Protein AF-0000000077018419 (afdb_homodimer)

Structure (mmCIF, N/CA/C/O backbone):
data_AF-0000000077018419-model_v1
#
loop_
_entity.id
_entity.type
_entity.pdbx_description
1 polymer Beta-lactoglobulin-2
#
loop_
_atom_site.group_PDB
_atom_site.id
_atom_site.type_symbol
_atom_site.label_atom_id
_atom_site.label_alt_id
_atom_site.label_comp_id
_atom_site.label_asym_id
_atom_site.label_entity_id
_atom_site.label_seq_id
_atom_site.pdbx_PDB_ins_code
_atom_site.Cartn_x
_atom_site.Cartn_y
_atom_site.Cartn_z
_atom_site.occupancy
_atom_site.B_iso_or_equiv
_atom_site.auth_seq_id
_atom_site.auth_comp_id
_atom_site.auth_asym_id
_atom_site.auth_atom_id
_atom_site.pdbx_PDB_model_num
ATOM 1 N N . MET A 1 1 ? -51.531 -42.75 -4.363 1 30.58 1 MET A N 1
ATOM 2 C CA . MET A 1 1 ? -50.719 -42.188 -5.438 1 30.58 1 MET A CA 1
ATOM 3 C C . MET A 1 1 ? -50.125 -40.844 -5.008 1 30.58 1 MET A C 1
ATOM 5 O O . MET A 1 1 ? -50.781 -39.812 -5.012 1 30.58 1 MET A O 1
ATOM 9 N N . LYS A 1 2 ? -49.406 -40.844 -3.814 1 33.84 2 LYS A N 1
ATOM 10 C CA . LYS A 1 2 ? -48.75 -39.812 -3.008 1 33.84 2 LYS A CA 1
ATOM 11 C C . LYS A 1 2 ? -47.688 -39.094 -3.803 1 33.84 2 LYS A C 1
ATOM 13 O O . LYS A 1 2 ? -46.688 -39.688 -4.238 1 33.84 2 LYS A O 1
ATOM 18 N N . CYS A 1 3 ? -48 -38.156 -4.727 1 27.92 3 CYS A N 1
ATOM 19 C CA . CYS A 1 3 ? -47.219 -37.25 -5.551 1 27.92 3 CYS A CA 1
ATOM 20 C C . CYS A 1 3 ? -46.156 -36.562 -4.723 1 27.92 3 CYS A C 1
ATOM 22 O O . CYS A 1 3 ? -46.469 -35.719 -3.883 1 27.92 3 CYS A O 1
ATOM 24 N N . LEU A 1 4 ? -45.312 -37.344 -4.09 1 34.47 4 LEU A N 1
ATOM 25 C CA . LEU A 1 4 ? -44.156 -36.75 -3.412 1 34.47 4 LEU A CA 1
ATOM 26 C C . LEU A 1 4 ? -43.469 -35.719 -4.297 1 34.47 4 LEU A C 1
ATOM 28 O O . LEU A 1 4 ? -42.969 -36.031 -5.375 1 34.47 4 LEU A O 1
ATOM 32 N N . LEU A 1 5 ? -44.031 -34.469 -4.301 1 33.41 5 LEU A N 1
ATOM 33 C CA . LEU A 1 5 ? -43.406 -33.281 -4.898 1 33.41 5 LEU A CA 1
ATOM 34 C C . LEU A 1 5 ? -41.938 -33.219 -4.566 1 33.41 5 LEU A C 1
ATOM 36 O O . LEU A 1 5 ? -41.562 -33.156 -3.395 1 33.41 5 LEU A O 1
ATOM 40 N N . LEU A 1 6 ? -41.094 -34.062 -5.242 1 35.31 6 LEU A N 1
ATOM 41 C CA . LEU A 1 6 ? -39.656 -33.938 -5.242 1 35.31 6 LEU A CA 1
ATOM 42 C C . LEU A 1 6 ? -39.219 -32.5 -5.504 1 35.31 6 LEU A C 1
ATOM 44 O O . LEU A 1 6 ? -39.375 -32 -6.609 1 35.31 6 LEU A O 1
ATOM 48 N N . ALA A 1 7 ? -39.438 -31.594 -4.543 1 33.06 7 ALA A N 1
ATOM 49 C CA . ALA A 1 7 ? -38.844 -30.266 -4.602 1 33.06 7 ALA A CA 1
ATOM 50 C C . ALA A 1 7 ? -37.375 -30.344 -4.992 1 33.06 7 ALA A C 1
ATOM 52 O O . ALA A 1 7 ? -36.562 -30.938 -4.27 1 33.06 7 ALA A O 1
ATOM 53 N N . LEU A 1 8 ? -37.094 -30.469 -6.348 1 35.47 8 LEU A N 1
ATOM 54 C CA . LEU A 1 8 ? -35.75 -30.234 -6.926 1 35.47 8 LEU A CA 1
ATOM 55 C C . LEU A 1 8 ? -35.125 -29 -6.316 1 35.47 8 LEU A C 1
ATOM 57 O O . LEU A 1 8 ? -35.594 -27.875 -6.516 1 35.47 8 LEU A O 1
ATOM 61 N N . GLY A 1 9 ? -34.75 -29.062 -5.035 1 32.44 9 GLY A N 1
ATOM 62 C CA . GLY A 1 9 ? -33.906 -28.016 -4.48 1 32.44 9 GLY A CA 1
ATOM 63 C C . GLY A 1 9 ? -32.875 -27.484 -5.465 1 32.44 9 GLY A C 1
ATOM 64 O O . GLY A 1 9 ? -31.984 -28.219 -5.879 1 32.44 9 GLY A O 1
ATOM 65 N N . LEU A 1 10 ? -33.219 -26.578 -6.402 1 33.34 10 LEU A N 1
ATOM 66 C CA . LEU A 1 10 ? -32.312 -25.828 -7.25 1 33.34 10 LEU A CA 1
ATOM 67 C C . LEU A 1 10 ? -31.125 -25.297 -6.434 1 33.34 10 LEU A C 1
ATOM 69 O O . LEU A 1 10 ? -31.297 -24.375 -5.633 1 33.34 10 LEU A O 1
ATOM 73 N N . ALA A 1 11 ? -30.266 -26.188 -5.98 1 33.78 11 ALA A N 1
ATOM 74 C CA . ALA A 1 11 ? -29.016 -25.641 -5.453 1 33.78 11 ALA A CA 1
ATOM 75 C C . ALA A 1 11 ? -28.438 -24.594 -6.391 1 33.78 11 ALA A C 1
ATOM 77 O O . ALA A 1 11 ? -28.125 -24.875 -7.547 1 33.78 11 ALA A O 1
ATOM 78 N N . LEU A 1 12 ? -28.875 -23.328 -6.344 1 31.78 12 LEU A N 1
ATOM 79 C CA . LEU A 1 12 ? -28.188 -22.219 -6.996 1 31.78 12 LEU A CA 1
ATOM 80 C C . LEU A 1 12 ? -26.688 -22.297 -6.77 1 31.78 12 LEU A C 1
ATOM 82 O O . LEU A 1 12 ? -26.203 -22.047 -5.66 1 31.78 12 LEU A O 1
ATOM 86 N N . ALA A 1 13 ? -26.062 -23.312 -7.359 1 31.78 13 ALA A N 1
ATOM 87 C CA . ALA A 1 13 ? -24.609 -23.188 -7.434 1 31.78 13 ALA A CA 1
ATOM 88 C C . ALA A 1 13 ? -24.188 -21.75 -7.73 1 31.78 13 ALA A C 1
ATOM 90 O O . ALA A 1 13 ? -24.453 -21.234 -8.82 1 31.78 13 ALA A O 1
ATOM 91 N N . CYS A 1 14 ? -24.422 -20.875 -6.809 1 31.8 14 CYS A N 1
ATOM 92 C CA . CYS A 1 14 ? -23.719 -19.594 -6.914 1 31.8 14 CYS A CA 1
ATOM 93 C C . CYS A 1 14 ? -22.359 -19.766 -7.559 1 31.8 14 CYS A C 1
ATOM 95 O O . CYS A 1 14 ? -21.438 -20.312 -6.941 1 31.8 14 CYS A O 1
ATOM 97 N N . GLY A 1 15 ? -22.281 -20.188 -8.844 1 29.45 15 GLY A N 1
ATOM 98 C CA . GLY A 1 15 ? -21.047 -20.109 -9.602 1 29.45 15 GLY A CA 1
ATOM 99 C C . GLY A 1 15 ? -20.219 -18.891 -9.258 1 29.45 15 GLY A C 1
ATOM 100 O O . GLY A 1 15 ? -20.625 -17.75 -9.508 1 29.45 15 GLY A O 1
ATOM 101 N N . ILE A 1 16 ? -19.578 -18.797 -8.172 1 31.47 16 ILE A N 1
ATOM 102 C CA . ILE A 1 16 ? -18.547 -17.766 -8.039 1 31.47 16 ILE A CA 1
ATOM 103 C C . ILE A 1 16 ? -17.812 -17.594 -9.359 1 31.47 16 ILE A C 1
ATOM 105 O O . ILE A 1 16 ? -17.234 -18.547 -9.891 1 31.47 16 ILE A O 1
ATOM 109 N N . GLU A 1 17 ? -18.422 -16.953 -10.383 1 33.97 17 GLU A N 1
ATOM 110 C CA . GLU A 1 17 ? -17.641 -16.578 -11.562 1 33.97 17 GLU A CA 1
ATOM 111 C C . GLU A 1 17 ? -16.188 -16.25 -11.18 1 33.97 17 GLU A C 1
ATOM 113 O O . GLU A 1 17 ? -15.945 -15.383 -10.344 1 33.97 17 GLU A O 1
ATOM 118 N N . GLY A 1 18 ? -15.367 -17.203 -11.047 1 36.94 18 GLY A N 1
ATOM 119 C CA . GLY A 1 18 ? -13.938 -16.984 -10.875 1 36.94 18 GLY A CA 1
ATOM 120 C C . GLY A 1 18 ? -13.422 -15.773 -11.617 1 36.94 18 GLY A C 1
ATOM 121 O O . GLY A 1 18 ? -14.086 -15.266 -12.531 1 36.94 18 GLY A O 1
ATOM 122 N N . ILE A 1 19 ? -12.703 -14.883 -11.016 1 40.81 19 ILE A N 1
ATOM 123 C CA . ILE A 1 19 ? -12.031 -13.766 -11.672 1 40.81 19 ILE A CA 1
ATOM 124 C C . ILE A 1 19 ? -11.57 -14.195 -13.062 1 40.81 19 ILE A C 1
ATOM 126 O O . ILE A 1 19 ? -10.82 -15.156 -13.211 1 40.81 19 ILE A O 1
ATOM 130 N N . VAL A 1 20 ? -12.406 -14.102 -14.172 1 43.19 20 VAL A N 1
ATOM 131 C CA . VAL A 1 20 ? -11.977 -14.359 -15.547 1 43.19 20 VAL A CA 1
ATOM 132 C C . VAL A 1 20 ? -10.734 -13.531 -15.859 1 43.19 20 VAL A C 1
ATOM 134 O O . VAL A 1 20 ? -10.812 -12.297 -15.938 1 43.19 20 VAL A O 1
ATOM 137 N N . ILE A 1 21 ? -9.547 -13.836 -15.453 1 44.28 21 ILE A N 1
ATOM 138 C CA . ILE A 1 21 ? -8.289 -13.25 -15.898 1 44.28 21 ILE A CA 1
ATOM 139 C C . ILE A 1 21 ? -8.172 -13.375 -17.422 1 44.28 21 ILE A C 1
ATOM 141 O O . ILE A 1 21 ? -8.367 -14.453 -17.969 1 44.28 21 ILE A O 1
ATOM 145 N N . PRO A 1 22 ? -8.32 -12.289 -18.188 1 42.72 22 PRO A N 1
ATOM 146 C CA . PRO A 1 22 ? -8.109 -12.414 -19.641 1 42.72 22 PRO A CA 1
ATOM 147 C C . PRO A 1 22 ? -7 -13.398 -19.984 1 42.72 22 PRO A C 1
ATOM 149 O O . PRO A 1 22 ? -5.918 -13.352 -19.391 1 42.72 22 PRO A O 1
ATOM 152 N N . GLN A 1 23 ? -7.324 -14.57 -20.359 1 42.56 23 GLN A N 1
ATOM 153 C CA . GLN A 1 23 ? -6.457 -15.672 -20.766 1 42.56 23 GLN A CA 1
ATOM 154 C C . GLN A 1 23 ? -5.52 -15.242 -21.891 1 42.56 23 GLN A C 1
ATOM 156 O O . GLN A 1 23 ? -5.969 -14.711 -22.906 1 42.56 23 GLN A O 1
ATOM 161 N N . THR A 1 24 ? -4.391 -14.656 -21.688 1 44.53 24 THR A N 1
ATOM 162 C CA . THR A 1 24 ? -3.428 -14.688 -22.781 1 44.53 24 THR A CA 1
ATOM 163 C C . THR A 1 24 ? -3.502 -16.016 -23.531 1 44.53 24 THR A C 1
ATOM 165 O O . THR A 1 24 ? -3.488 -17.078 -22.922 1 44.53 24 THR A O 1
ATOM 168 N N . PRO A 1 25 ? -3.871 -16 -24.828 1 45.94 25 PRO A N 1
ATOM 169 C CA . PRO A 1 25 ? -4.031 -17.203 -25.641 1 45.94 25 PRO A CA 1
ATOM 170 C C . PRO A 1 25 ? -2.953 -18.25 -25.375 1 45.94 25 PRO A C 1
ATOM 172 O O . PRO A 1 25 ? -3.131 -19.438 -25.703 1 45.94 25 PRO A O 1
ATOM 175 N N . ARG A 1 26 ? -1.629 -17.984 -25.266 1 59.72 26 ARG A N 1
ATOM 176 C CA . ARG A 1 26 ? -0.633 -19.047 -25.344 1 59.72 26 ARG A CA 1
ATOM 177 C C . ARG A 1 26 ? -0.476 -19.75 -24.016 1 59.72 26 ARG A C 1
ATOM 179 O O . ARG A 1 26 ? -0.487 -19.109 -22.953 1 59.72 26 ARG A O 1
ATOM 186 N N . ALA A 1 27 ? -0.816 -21.031 -24 1 79.19 27 ALA A N 1
ATOM 187 C CA . ALA A 1 27 ? -0.609 -21.938 -22.875 1 79.19 27 ALA A CA 1
ATOM 188 C C . ALA A 1 27 ? 0.731 -21.688 -22.203 1 79.19 27 ALA A C 1
ATOM 190 O O . ALA A 1 27 ? 1.766 -21.594 -22.859 1 79.19 27 ALA A O 1
ATOM 191 N N . LEU A 1 28 ? 0.755 -21.312 -20.859 1 92.19 28 LEU A N 1
ATOM 192 C CA . LEU A 1 28 ? 1.971 -21.078 -20.078 1 92.19 28 LEU A CA 1
ATOM 193 C C . LEU A 1 28 ? 2.928 -22.25 -20.203 1 92.19 28 LEU A C 1
ATOM 195 O O . LEU A 1 28 ? 2.52 -23.406 -20.062 1 92.19 28 LEU A O 1
ATOM 199 N N . ASP A 1 29 ? 4.098 -22.047 -20.656 1 94.5 29 ASP A N 1
ATOM 200 C CA . ASP A 1 29 ? 5.168 -23.031 -20.594 1 94.5 29 ASP A CA 1
ATOM 201 C C . ASP A 1 29 ? 5.906 -22.969 -19.266 1 94.5 29 ASP A C 1
ATOM 203 O O . ASP A 1 29 ? 6.762 -22.109 -19.062 1 94.5 29 ASP A O 1
ATOM 207 N N . ILE A 1 30 ? 5.66 -23.844 -18.328 1 95.31 30 ILE A N 1
ATOM 208 C CA . ILE A 1 30 ? 6.164 -23.781 -16.969 1 95.31 30 ILE A CA 1
ATOM 209 C C . ILE A 1 30 ? 7.68 -23.969 -16.969 1 95.31 30 ILE A C 1
ATOM 211 O O . ILE A 1 30 ? 8.359 -23.562 -16.031 1 95.31 30 ILE A O 1
ATOM 215 N N . ARG A 1 31 ? 8.242 -24.656 -18.031 1 95.75 31 ARG A N 1
ATOM 216 C CA . ARG A 1 31 ? 9.688 -24.859 -18.078 1 95.75 31 ARG A CA 1
ATOM 217 C C . ARG A 1 31 ? 10.414 -23.547 -18.344 1 95.75 31 ARG A C 1
ATOM 219 O O . ARG A 1 31 ? 11.547 -23.359 -17.906 1 95.75 31 ARG A O 1
ATOM 226 N N . LYS A 1 32 ? 9.773 -22.641 -19 1 96.69 32 LYS A N 1
ATOM 227 C CA . LYS A 1 32 ? 10.398 -21.375 -19.359 1 96.69 32 LYS A CA 1
ATOM 228 C C . LYS A 1 32 ? 10.383 -20.406 -18.188 1 96.69 32 LYS A C 1
ATOM 230 O O . LYS A 1 32 ? 11.133 -19.422 -18.156 1 96.69 32 LYS A O 1
ATOM 235 N N . VAL A 1 33 ? 9.531 -20.594 -17.188 1 97.38 33 VAL A N 1
ATOM 236 C CA . VAL A 1 33 ? 9.477 -19.672 -16.047 1 97.38 33 VAL A CA 1
ATOM 237 C C . VAL A 1 33 ? 10.383 -20.188 -14.93 1 97.38 33 VAL A C 1
ATOM 239 O O . VAL A 1 33 ? 10.516 -19.531 -13.891 1 97.38 33 VAL A O 1
ATOM 242 N N . ALA A 1 34 ? 11 -21.281 -15.141 1 98.19 34 ALA A N 1
ATOM 243 C CA . ALA A 1 34 ? 11.867 -21.875 -14.133 1 98.19 34 ALA A CA 1
ATOM 244 C C . ALA A 1 34 ? 13.031 -20.953 -13.789 1 98.19 34 ALA A C 1
ATOM 246 O O . ALA A 1 34 ? 13.578 -20.281 -14.672 1 98.19 34 ALA A O 1
ATOM 247 N N . GLY A 1 35 ? 13.445 -21.016 -12.477 1 98.12 35 GLY A N 1
ATOM 248 C CA . GLY A 1 35 ? 14.633 -20.297 -12.062 1 98.12 35 GLY A CA 1
ATOM 249 C C . GLY A 1 35 ? 14.344 -19.188 -11.07 1 98.12 35 GLY A C 1
ATOM 250 O O . GLY A 1 35 ? 13.281 -19.172 -10.445 1 98.12 35 GLY A O 1
ATOM 251 N N . MET A 1 36 ? 15.336 -18.297 -10.891 1 97.75 36 MET A N 1
ATOM 252 C CA . MET A 1 36 ? 15.289 -17.25 -9.867 1 97.75 36 MET A CA 1
ATOM 253 C C . MET A 1 36 ? 14.445 -16.078 -10.344 1 97.75 36 MET A C 1
ATOM 255 O O . MET A 1 36 ? 14.484 -15.711 -11.523 1 97.75 36 MET A O 1
ATOM 259 N N . TRP A 1 37 ? 13.75 -15.523 -9.453 1 97.94 37 TRP A N 1
ATOM 260 C CA . TRP A 1 37 ? 12.953 -14.328 -9.672 1 97.94 37 TRP A CA 1
ATOM 261 C C . TRP A 1 37 ? 13.055 -13.375 -8.492 1 97.94 37 TRP A C 1
ATOM 263 O O . TRP A 1 37 ? 13.516 -13.758 -7.41 1 97.94 37 TRP A O 1
ATOM 273 N N . HIS A 1 38 ? 12.633 -12.125 -8.727 1 97.44 38 HIS A N 1
ATOM 274 C CA . HIS A 1 38 ? 12.586 -11.094 -7.699 1 97.44 38 HIS A CA 1
ATOM 275 C C . HIS A 1 38 ? 11.25 -10.352 -7.719 1 97.44 38 HIS A C 1
ATOM 277 O O . HIS A 1 38 ? 10.781 -9.945 -8.781 1 97.44 38 HIS A O 1
ATOM 283 N N . SER A 1 39 ? 10.672 -10.195 -6.555 1 97.62 39 SER A N 1
ATOM 284 C CA . SER A 1 39 ? 9.438 -9.43 -6.449 1 97.62 39 SER A CA 1
ATOM 285 C C . SER A 1 39 ? 9.703 -7.934 -6.586 1 97.62 39 SER A C 1
ATOM 287 O O . SER A 1 39 ? 10.484 -7.363 -5.82 1 97.62 39 SER A O 1
ATOM 289 N N . MET A 1 40 ? 9.023 -7.293 -7.574 1 97.88 40 MET A N 1
ATOM 290 C CA . MET A 1 40 ? 9.305 -5.891 -7.859 1 97.88 40 MET A CA 1
ATOM 291 C C . MET A 1 40 ? 8.117 -5.004 -7.492 1 97.88 40 MET A C 1
ATOM 293 O O . MET A 1 40 ? 8.266 -3.791 -7.344 1 97.88 40 MET A O 1
ATOM 297 N N . ALA A 1 41 ? 6.945 -5.539 -7.426 1 97.94 41 ALA A N 1
ATOM 298 C CA . ALA A 1 41 ? 5.73 -4.824 -7.031 1 97.94 41 ALA A CA 1
ATOM 299 C C . ALA A 1 41 ? 4.668 -5.793 -6.523 1 97.94 41 ALA A C 1
ATOM 301 O O . ALA A 1 41 ? 4.707 -6.988 -6.828 1 97.94 41 ALA A O 1
ATOM 302 N N . MET A 1 42 ? 3.719 -5.328 -5.727 1 97.5 42 MET A N 1
ATOM 303 C CA . MET A 1 42 ? 2.572 -6.09 -5.238 1 97.5 42 MET A CA 1
ATOM 304 C C . MET A 1 42 ? 1.31 -5.234 -5.238 1 97.5 42 MET A C 1
ATOM 306 O O . MET A 1 42 ? 1.388 -4.008 -5.191 1 97.5 42 MET A O 1
ATOM 310 N N . ALA A 1 43 ? 0.228 -5.902 -5.32 1 97.5 43 ALA A N 1
ATOM 311 C CA . ALA A 1 43 ? -1.075 -5.25 -5.23 1 97.5 43 ALA A CA 1
ATOM 312 C C . ALA A 1 43 ? -2.109 -6.172 -4.594 1 97.5 43 ALA A C 1
ATOM 314 O O . ALA A 1 43 ? -1.998 -7.398 -4.684 1 97.5 43 ALA A O 1
ATOM 315 N N . ALA A 1 44 ? -3.045 -5.613 -3.928 1 95.62 44 ALA A N 1
ATOM 316 C CA . ALA A 1 44 ? -4.117 -6.395 -3.318 1 95.62 44 ALA A CA 1
ATOM 317 C C . ALA A 1 44 ? -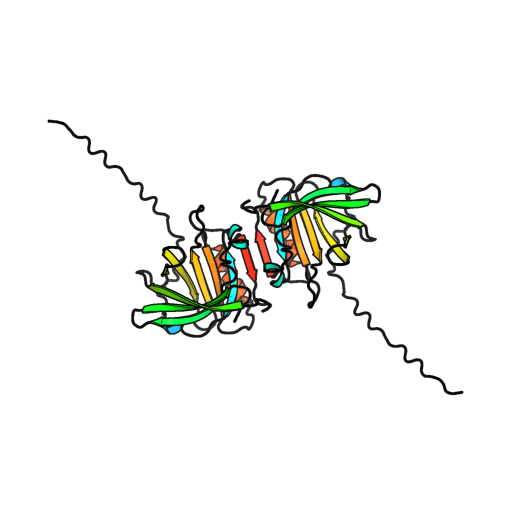5.461 -5.676 -3.441 1 95.62 44 ALA A C 1
ATOM 319 O O . ALA A 1 44 ? -5.512 -4.445 -3.445 1 95.62 44 ALA A O 1
ATOM 320 N N . SER A 1 45 ? -6.496 -6.488 -3.49 1 94.75 45 SER A N 1
ATOM 321 C CA . SER A 1 45 ? -7.809 -5.906 -3.756 1 94.75 45 SER A CA 1
ATOM 322 C C . SER A 1 45 ? -8.578 -5.672 -2.463 1 94.75 45 SER A C 1
ATOM 324 O O . SER A 1 45 ? -9.719 -5.191 -2.492 1 94.75 45 SER A O 1
ATOM 326 N N . ASP A 1 46 ? -8.039 -6.031 -1.337 1 92.88 46 ASP A N 1
ATOM 327 C CA . ASP A 1 46 ? -8.688 -5.863 -0.04 1 92.88 46 ASP A CA 1
ATOM 328 C C . ASP A 1 46 ? -7.754 -5.172 0.954 1 92.88 46 ASP A C 1
ATOM 330 O O . ASP A 1 46 ? -6.66 -5.664 1.229 1 92.88 46 ASP A O 1
ATOM 334 N N . ILE A 1 47 ? -8.203 -4.086 1.53 1 91.38 47 ILE A N 1
ATOM 335 C CA . ILE A 1 47 ? -7.383 -3.244 2.395 1 91.38 47 ILE A CA 1
ATOM 336 C C . ILE A 1 47 ? -7.066 -3.988 3.691 1 91.38 47 ILE A C 1
ATOM 338 O O . ILE A 1 47 ? -6.082 -3.68 4.367 1 91.38 47 ILE A O 1
ATOM 342 N N . SER A 1 48 ? -7.902 -4.977 4.07 1 87.94 48 SER A N 1
ATOM 343 C CA . SER A 1 48 ? -7.707 -5.703 5.32 1 87.94 48 SER A CA 1
ATOM 344 C C . SER A 1 48 ? -6.441 -6.555 5.273 1 87.94 48 SER A C 1
ATOM 346 O O . SER A 1 48 ? -5.93 -6.969 6.316 1 87.94 48 SER A O 1
ATOM 348 N N . LEU A 1 49 ? -5.922 -6.77 4.066 1 88.62 49 LEU A N 1
ATOM 349 C CA . LEU A 1 49 ? -4.711 -7.574 3.922 1 88.62 49 LEU A CA 1
ATOM 350 C C . LEU A 1 49 ? -3.494 -6.824 4.453 1 88.62 49 LEU A C 1
ATOM 352 O O . LEU A 1 49 ? -2.453 -7.43 4.715 1 88.62 49 LEU A O 1
ATOM 356 N N . LEU A 1 50 ? -3.615 -5.535 4.57 1 86.19 50 LEU A N 1
ATOM 357 C CA . LEU A 1 50 ? -2.543 -4.719 5.129 1 86.19 50 LEU A CA 1
ATOM 358 C C . LEU A 1 50 ? -2.201 -5.168 6.547 1 86.19 50 LEU A C 1
ATOM 360 O O . LEU A 1 50 ? -1.029 -5.18 6.934 1 86.19 50 LEU A O 1
ATOM 364 N N . ASP A 1 51 ? -3.195 -5.602 7.301 1 81.25 51 ASP A N 1
ATOM 365 C CA . ASP A 1 51 ? -3.014 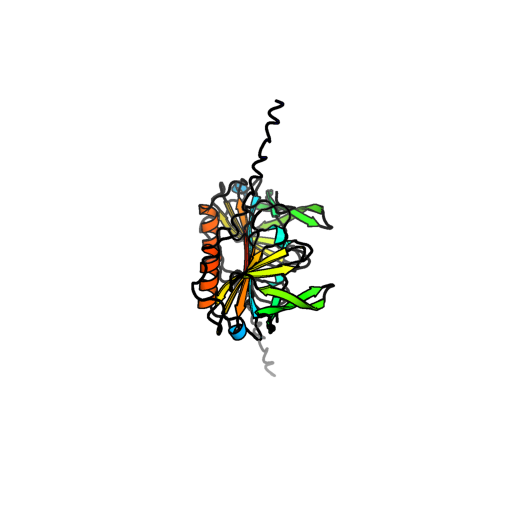-5.926 8.711 1 81.25 51 ASP A CA 1
ATOM 366 C C . ASP A 1 51 ? -3.209 -7.418 8.961 1 81.25 51 ASP A C 1
ATOM 368 O O . ASP A 1 51 ? -3.344 -7.848 10.109 1 81.25 51 ASP A O 1
ATOM 372 N N . ALA A 1 52 ? -3.328 -8.125 7.945 1 81.38 52 ALA A N 1
ATOM 373 C CA . ALA A 1 52 ? -3.572 -9.555 8.125 1 81.38 52 ALA A CA 1
ATOM 374 C C . ALA A 1 52 ? -2.443 -10.203 8.93 1 81.38 52 ALA A C 1
ATOM 376 O O . ALA A 1 52 ? -1.27 -9.891 8.727 1 81.38 52 ALA A O 1
ATOM 377 N N . GLU A 1 53 ? -2.807 -11.023 9.75 1 77.44 53 GLU A N 1
ATOM 378 C CA . GLU A 1 53 ? -1.861 -11.656 10.672 1 77.44 53 GLU A CA 1
ATOM 379 C C . GLU A 1 53 ? -0.802 -12.453 9.914 1 77.44 53 GLU A C 1
ATOM 381 O O . GLU A 1 53 ? 0.356 -12.508 10.328 1 77.44 53 GLU A O 1
ATOM 386 N N . ASN A 1 54 ? -1.235 -13.047 8.867 1 77.38 54 ASN A N 1
ATOM 387 C CA . ASN A 1 54 ? -0.302 -13.883 8.117 1 77.38 54 ASN A CA 1
ATOM 388 C C . ASN A 1 54 ? 0.544 -13.047 7.16 1 77.38 54 ASN A C 1
ATOM 390 O O . ASN A 1 54 ? 1.348 -13.602 6.402 1 77.38 54 ASN A O 1
ATOM 394 N N . ALA A 1 55 ? 0.36 -11.727 7.078 1 78.31 55 ALA A N 1
ATOM 395 C CA . ALA A 1 55 ? 1.153 -10.734 6.363 1 78.31 55 ALA A CA 1
ATOM 396 C C . ALA A 1 55 ? 1.394 -11.164 4.918 1 78.31 55 ALA A C 1
ATOM 398 O O . ALA A 1 55 ? 2.539 -11.219 4.461 1 78.31 55 ALA A O 1
ATOM 399 N N . PRO A 1 56 ? 0.277 -11.406 4.16 1 85 56 PRO A N 1
ATOM 400 C CA . PRO A 1 56 ? 0.451 -11.93 2.805 1 85 56 PRO A CA 1
ATOM 401 C C . PRO A 1 56 ? 1.219 -10.977 1.895 1 85 56 PRO A C 1
AT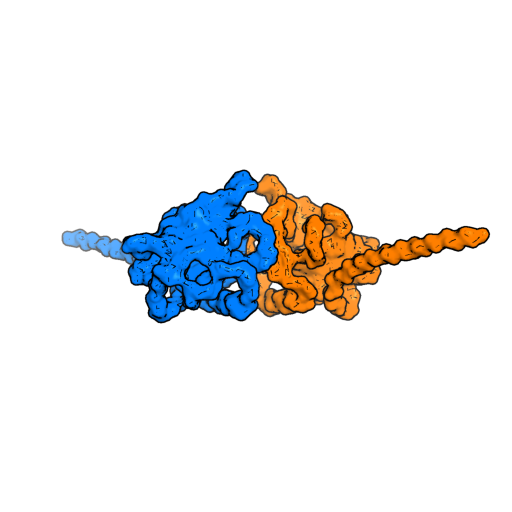OM 403 O O . PRO A 1 56 ? 1.777 -11.398 0.879 1 85 56 PRO A O 1
ATOM 406 N N . LEU A 1 57 ? 1.3 -9.719 2.25 1 89.5 57 LEU A N 1
ATOM 407 C CA . LEU A 1 57 ? 1.971 -8.711 1.44 1 89.5 57 LEU A CA 1
ATOM 408 C C . LEU A 1 57 ? 3.441 -8.594 1.824 1 89.5 57 LEU A C 1
ATOM 410 O O . LEU A 1 57 ? 4.125 -7.652 1.414 1 89.5 57 LEU A O 1
ATOM 414 N N . ARG A 1 58 ? 3.902 -9.578 2.568 1 90.25 58 ARG A N 1
ATOM 415 C CA . ARG A 1 58 ? 5.309 -9.664 2.955 1 90.25 58 ARG A CA 1
ATOM 416 C C . ARG A 1 58 ? 5.906 -11.008 2.553 1 90.25 58 ARG A C 1
ATOM 418 O O . ARG A 1 58 ? 6.859 -11.477 3.176 1 90.25 58 ARG A O 1
ATOM 425 N N . VAL A 1 59 ? 5.32 -11.648 1.647 1 91.81 59 VAL A N 1
ATOM 426 C CA . VAL A 1 59 ? 5.809 -12.891 1.072 1 91.81 59 VAL A CA 1
ATOM 427 C C . VAL A 1 59 ? 6.414 -12.625 -0.305 1 91.81 59 VAL A C 1
ATOM 429 O O . VAL A 1 59 ? 5.746 -12.086 -1.189 1 91.81 59 VAL A O 1
ATOM 432 N N . TYR A 1 60 ? 7.621 -13.109 -0.526 1 96.06 60 TYR A N 1
ATOM 433 C CA . TYR A 1 60 ? 8.352 -12.789 -1.747 1 96.06 60 TYR A CA 1
ATOM 434 C C . TYR A 1 60 ? 8.789 -14.055 -2.469 1 96.06 60 TYR A C 1
ATOM 436 O O . TYR A 1 60 ? 9.383 -14.953 -1.858 1 96.06 60 TYR A O 1
ATOM 444 N N . VAL A 1 61 ? 8.516 -14.102 -3.736 1 97.12 61 VAL A N 1
ATOM 445 C CA . VAL A 1 61 ? 8.922 -15.25 -4.535 1 97.12 61 VAL A CA 1
ATOM 446 C C . VAL A 1 61 ? 10.414 -15.188 -4.816 1 97.12 61 VAL A C 1
ATOM 448 O O . VAL A 1 61 ? 10.945 -14.125 -5.156 1 97.12 61 VAL A O 1
ATOM 451 N N . GLN A 1 62 ? 11.078 -16.312 -4.676 1 97.44 62 GLN A N 1
ATOM 452 C CA . GLN A 1 62 ? 12.516 -16.391 -4.91 1 97.44 62 GLN A CA 1
ATOM 453 C C . GLN A 1 62 ? 12.828 -17.234 -6.141 1 97.44 62 GLN A C 1
ATOM 455 O O . GLN A 1 62 ? 13.734 -16.906 -6.914 1 97.44 62 GLN A O 1
ATOM 460 N N . GLU A 1 63 ? 12.078 -18.297 -6.238 1 98.38 63 GLU A N 1
ATOM 461 C CA . GLU A 1 63 ? 12.375 -19.234 -7.32 1 98.38 63 GLU A CA 1
ATOM 462 C C . GLU A 1 63 ? 11.141 -20.031 -7.715 1 98.38 63 GLU A C 1
ATOM 464 O O . GLU A 1 63 ? 10.328 -20.391 -6.859 1 98.38 63 GLU A O 1
ATOM 469 N N . LEU A 1 64 ? 11.047 -20.328 -9 1 98.44 64 LEU A N 1
ATOM 470 C CA . LEU A 1 64 ? 10.039 -21.25 -9.516 1 98.44 64 LEU A CA 1
ATOM 471 C C . LEU A 1 64 ? 10.68 -22.531 -10.039 1 98.44 64 LEU A C 1
ATOM 473 O O . LEU A 1 64 ? 11.617 -22.469 -10.844 1 98.44 64 LEU A O 1
ATOM 477 N N . ARG A 1 65 ? 10.125 -23.672 -9.578 1 98.44 65 ARG A N 1
ATOM 478 C CA . ARG A 1 65 ? 10.672 -24.969 -9.945 1 98.44 65 ARG A CA 1
ATOM 479 C C . ARG A 1 65 ? 9.594 -25.891 -10.516 1 98.44 65 ARG A C 1
ATOM 481 O O . ARG A 1 65 ? 8.812 -26.469 -9.766 1 98.44 65 ARG A O 1
ATOM 488 N N . PRO A 1 66 ? 9.586 -26.078 -11.82 1 97.81 66 PRO A N 1
ATOM 489 C CA . PRO A 1 66 ? 8.656 -27.047 -12.391 1 97.81 66 PRO A CA 1
ATOM 490 C C . PRO A 1 66 ? 8.969 -28.484 -11.977 1 97.81 66 PRO A C 1
ATOM 492 O O . PRO A 1 66 ? 10.133 -28.859 -11.828 1 97.81 66 PRO A O 1
ATOM 495 N N . THR A 1 67 ? 7.902 -29.25 -11.789 1 97.44 67 THR A N 1
ATOM 496 C CA . THR A 1 67 ? 8.07 -30.656 -11.477 1 97.44 67 THR A CA 1
ATOM 497 C C . THR A 1 67 ? 7.797 -31.516 -12.703 1 97.44 67 THR A C 1
ATOM 499 O O . THR A 1 67 ? 7.203 -31.047 -13.68 1 97.44 67 THR A O 1
ATOM 502 N N . PRO A 1 68 ? 8.172 -32.781 -12.672 1 96 68 PRO A N 1
ATOM 503 C CA . PRO A 1 68 ? 7.887 -33.688 -13.789 1 96 68 PRO A CA 1
ATOM 504 C C . PRO A 1 68 ? 6.387 -33.875 -14.039 1 96 68 PRO A C 1
ATOM 506 O O . PRO A 1 68 ? 5.973 -34.156 -15.164 1 96 68 PRO A O 1
ATOM 509 N N . GLU A 1 69 ? 5.484 -33.719 -13.047 1 96.25 69 GLU A N 1
ATOM 510 C CA . GLU A 1 69 ? 4.039 -33.875 -13.164 1 96.25 69 GLU A CA 1
ATOM 511 C C . GLU A 1 69 ? 3.379 -32.594 -13.648 1 96.25 69 GLU A C 1
ATOM 513 O O . GLU A 1 69 ? 2.152 -32.469 -13.641 1 96.25 69 GLU A O 1
ATOM 518 N N . ASP A 1 70 ? 4.219 -31.562 -14.031 1 94.94 70 ASP A N 1
ATOM 519 C CA . ASP A 1 70 ? 3.789 -30.297 -14.594 1 94.94 70 ASP A CA 1
ATOM 520 C C . ASP A 1 70 ? 3.186 -29.391 -13.516 1 94.94 70 ASP A C 1
ATOM 522 O O . ASP A 1 70 ? 2.385 -28.516 -13.812 1 94.94 70 ASP A O 1
ATOM 526 N N . ASN A 1 71 ? 3.52 -29.703 -12.242 1 97.62 71 ASN A N 1
ATOM 527 C CA . ASN A 1 71 ? 3.264 -28.766 -11.164 1 97.62 71 ASN A CA 1
ATOM 528 C C . ASN A 1 71 ? 4.363 -27.703 -11.07 1 97.62 71 ASN A C 1
ATOM 530 O O . ASN A 1 71 ? 5.352 -27.766 -11.805 1 97.62 71 ASN A O 1
ATOM 534 N N . LEU A 1 72 ? 4.129 -26.734 -10.258 1 97.94 72 LEU A N 1
ATOM 535 C CA . LEU A 1 72 ? 5.102 -25.656 -10.07 1 97.94 72 LEU A CA 1
ATOM 536 C C . LEU A 1 72 ? 5.391 -25.438 -8.594 1 97.94 72 LEU A C 1
ATOM 538 O O . LEU A 1 72 ? 4.539 -24.938 -7.855 1 97.94 72 LEU A O 1
ATOM 542 N N . GLU A 1 73 ? 6.559 -25.844 -8.156 1 98.06 73 GLU A N 1
ATOM 543 C CA . GLU A 1 73 ? 6.988 -25.531 -6.797 1 98.06 73 GLU A CA 1
ATOM 544 C C . GLU A 1 73 ? 7.465 -24.078 -6.688 1 98.06 73 GLU A C 1
ATOM 546 O O . GLU A 1 73 ? 8.336 -23.656 -7.445 1 98.06 73 GLU A O 1
ATOM 551 N N . ILE A 1 74 ? 6.953 -23.359 -5.77 1 97.69 74 ILE A N 1
ATOM 552 C CA . ILE A 1 74 ? 7.293 -21.969 -5.543 1 97.69 74 ILE A CA 1
ATOM 553 C C . ILE A 1 74 ? 8.141 -21.828 -4.281 1 97.69 74 ILE A C 1
ATOM 555 O O . ILE A 1 74 ? 7.668 -22.125 -3.18 1 97.69 74 ILE A O 1
ATOM 559 N N . ILE A 1 75 ? 9.344 -21.422 -4.465 1 97.69 75 ILE A N 1
ATOM 560 C CA . ILE A 1 75 ? 10.203 -21.125 -3.33 1 97.69 75 ILE A CA 1
ATOM 561 C C . ILE A 1 75 ? 10.055 -19.656 -2.939 1 97.69 75 ILE A C 1
ATOM 563 O O . ILE A 1 75 ? 10.156 -18.766 -3.789 1 97.69 75 ILE A O 1
ATOM 567 N N . LEU A 1 76 ? 9.758 -19.422 -1.686 1 95.62 76 LEU A N 1
ATOM 568 C CA . LEU A 1 76 ? 9.484 -18.047 -1.271 1 95.62 76 LEU A CA 1
ATOM 569 C C . LEU A 1 76 ? 10.156 -17.734 0.057 1 95.62 76 LEU A C 1
ATOM 571 O O . LEU A 1 76 ? 10.664 -18.641 0.731 1 95.62 76 LEU A O 1
ATOM 575 N N . ARG A 1 77 ? 10.234 -16.5 0.3 1 94.5 77 ARG A N 1
ATOM 576 C CA . ARG A 1 77 ? 10.75 -16 1.57 1 94.5 77 ARG A CA 1
ATOM 577 C C . ARG A 1 77 ? 9.711 -15.117 2.268 1 94.5 77 ARG A C 1
ATOM 579 O O . ARG A 1 77 ? 9.016 -14.336 1.618 1 94.5 77 ARG A O 1
ATOM 586 N N . LYS A 1 78 ? 9.656 -15.227 3.516 1 90.69 78 LYS A N 1
ATOM 587 C CA . LYS A 1 78 ? 8.734 -14.43 4.324 1 90.69 78 LYS A CA 1
ATOM 588 C C . LYS A 1 78 ? 9.32 -14.148 5.707 1 90.69 78 LYS A C 1
ATOM 590 O O . LYS A 1 78 ? 10.312 -14.766 6.105 1 90.69 78 LYS A O 1
ATOM 595 N N . ARG A 1 79 ? 8.719 -13.227 6.312 1 83.19 79 ARG A N 1
ATOM 596 C CA . ARG A 1 79 ? 9.141 -12.922 7.672 1 83.19 79 ARG A CA 1
ATOM 597 C C . ARG A 1 79 ? 8.359 -13.734 8.695 1 83.19 79 ARG A C 1
ATOM 599 O O . ARG A 1 79 ? 7.125 -13.781 8.641 1 83.19 79 ARG A O 1
ATOM 606 N N . GLU A 1 80 ? 9.086 -14.43 9.523 1 80.94 80 GLU A N 1
ATOM 607 C CA . GLU A 1 80 ? 8.531 -15.172 10.648 1 80.94 80 GLU A CA 1
ATOM 608 C C . GLU A 1 80 ? 9.367 -14.977 11.906 1 80.94 80 GLU A C 1
ATOM 610 O O . GLU A 1 80 ? 10.57 -15.258 11.906 1 80.94 80 GLU A O 1
ATOM 615 N N . ASN A 1 81 ? 8.688 -14.547 12.969 1 79.62 81 ASN A N 1
ATOM 616 C CA . ASN A 1 81 ? 9.352 -14.352 14.258 1 79.62 81 ASN A CA 1
ATOM 617 C C . ASN A 1 81 ? 10.586 -13.461 14.125 1 79.62 81 ASN A C 1
ATOM 619 O O . ASN A 1 81 ? 11.672 -13.828 14.562 1 79.62 81 ASN A O 1
ATOM 623 N N . SER A 1 82 ? 10.453 -12.391 13.359 1 77.56 82 SER A N 1
ATOM 624 C CA . SER A 1 82 ? 11.461 -11.352 13.219 1 77.56 82 SER A CA 1
ATOM 625 C C . SER A 1 82 ? 12.648 -11.836 12.398 1 77.56 82 SER A C 1
ATOM 627 O O . SER A 1 82 ? 13.734 -11.25 12.469 1 77.56 82 SER A O 1
ATOM 629 N N . ALA A 1 83 ? 12.531 -12.969 11.805 1 85.44 83 ALA A N 1
ATOM 630 C CA . ALA A 1 83 ? 13.562 -13.469 10.898 1 85.44 83 ALA A CA 1
ATOM 631 C C . ALA A 1 83 ? 12.977 -13.766 9.516 1 85.44 83 ALA A C 1
ATOM 633 O O . ALA A 1 83 ? 11.773 -13.984 9.383 1 85.44 83 ALA A O 1
ATOM 634 N N . CYS A 1 84 ? 13.852 -13.703 8.555 1 90.44 84 CYS A N 1
ATOM 635 C CA . CYS A 1 84 ? 13.453 -14.102 7.215 1 90.44 84 CYS A CA 1
ATOM 636 C C . CYS A 1 84 ? 13.633 -15.602 7.016 1 90.44 84 CYS A C 1
ATOM 638 O O . CYS A 1 84 ? 14.734 -16.125 7.195 1 90.44 84 CYS A O 1
ATOM 640 N N . VAL A 1 85 ? 12.602 -16.266 6.707 1 92.44 85 VAL A N 1
ATOM 641 C CA . VAL A 1 85 ? 12.656 -17.719 6.527 1 92.44 85 VAL A CA 1
ATOM 642 C C . VAL A 1 85 ? 12.281 -18.078 5.094 1 92.44 85 VAL A C 1
ATOM 644 O O . VAL A 1 85 ? 11.508 -17.359 4.449 1 92.44 85 VAL A O 1
ATOM 647 N N . GLU A 1 86 ? 12.844 -19.156 4.676 1 93.81 86 GLU A N 1
ATOM 648 C CA . GLU A 1 86 ? 12.508 -19.703 3.363 1 93.81 86 GLU A CA 1
ATOM 649 C C . GLU A 1 86 ? 11.398 -20.75 3.471 1 93.81 86 GLU A C 1
ATOM 651 O O . GLU A 1 86 ? 11.375 -21.547 4.414 1 93.81 86 GLU A O 1
ATOM 656 N N . GLY A 1 87 ? 10.508 -20.703 2.586 1 93.12 87 GLY A N 1
ATOM 657 C CA . GLY A 1 87 ? 9.438 -21.688 2.492 1 93.12 87 GLY A CA 1
ATOM 658 C C . GLY A 1 87 ? 9.133 -22.094 1.063 1 93.12 87 GLY A C 1
ATOM 659 O O . GLY A 1 87 ? 9.828 -21.688 0.132 1 93.12 87 GLY A O 1
ATOM 660 N N . ASN A 1 88 ? 8.195 -23.062 0.959 1 94.69 88 ASN A N 1
ATOM 661 C CA . ASN A 1 88 ? 7.773 -23.5 -0.368 1 94.69 88 ASN A CA 1
ATOM 662 C C . ASN A 1 88 ? 6.277 -23.797 -0.407 1 94.69 88 ASN A C 1
ATOM 664 O O . ASN A 1 88 ? 5.688 -24.156 0.613 1 94.69 88 ASN A O 1
ATOM 668 N N . ILE A 1 89 ? 5.75 -23.562 -1.532 1 95.06 89 ILE A N 1
ATOM 669 C CA . ILE A 1 89 ? 4.359 -23.891 -1.828 1 95.06 89 ILE A CA 1
ATOM 670 C C . ILE A 1 89 ? 4.285 -24.672 -3.137 1 95.06 89 ILE A C 1
ATOM 672 O O . ILE A 1 89 ? 4.941 -24.312 -4.121 1 95.06 89 ILE A O 1
ATOM 676 N N . MET A 1 90 ? 3.504 -25.812 -3.092 1 97.56 90 MET A N 1
ATOM 677 C CA . MET A 1 90 ? 3.301 -26.578 -4.316 1 97.56 90 MET A CA 1
ATOM 678 C C . MET A 1 90 ? 2.055 -26.094 -5.055 1 97.56 90 MET A C 1
ATOM 680 O O . MET A 1 90 ? 0.94 -26.219 -4.543 1 97.56 90 MET A O 1
ATOM 684 N N . ALA A 1 91 ? 2.27 -25.516 -6.18 1 97.5 91 ALA A N 1
ATOM 685 C CA . ALA A 1 91 ? 1.17 -25.141 -7.062 1 97.5 91 ALA A CA 1
ATOM 686 C C . ALA A 1 91 ? 0.827 -26.281 -8.023 1 97.5 91 ALA A C 1
ATOM 688 O O . ALA A 1 91 ? 1.605 -26.578 -8.93 1 97.5 91 ALA A O 1
ATOM 689 N N . GLN A 1 92 ? -0.361 -26.812 -7.891 1 97.81 92 GLN A N 1
ATOM 690 C CA . GLN A 1 92 ? -0.788 -27.953 -8.695 1 97.81 92 GLN A CA 1
ATOM 691 C C . GLN A 1 92 ? -1.445 -27.5 -9.992 1 97.81 92 GLN A C 1
ATOM 693 O O . GLN A 1 92 ? -2.301 -26.609 -9.984 1 97.81 92 GLN A O 1
ATOM 698 N N . LYS A 1 93 ? -1.071 -28.141 -11.008 1 96.12 93 LYS A N 1
ATOM 699 C CA . LYS A 1 93 ? -1.62 -27.781 -12.312 1 96.12 93 LYS A CA 1
ATOM 700 C C . LYS A 1 93 ? -3.127 -28.016 -12.359 1 96.12 93 LYS A C 1
ATOM 702 O O . LYS A 1 93 ? -3.652 -28.875 -11.633 1 96.12 93 LYS A O 1
ATOM 707 N N . THR A 1 94 ? -3.758 -27.203 -13.141 1 95.62 94 THR A N 1
ATOM 708 C CA . THR A 1 94 ? -5.172 -27.375 -13.445 1 95.62 94 THR A CA 1
ATOM 709 C C . THR A 1 94 ? -5.379 -27.594 -14.945 1 95.62 94 THR A C 1
ATOM 711 O O . THR A 1 94 ? -4.414 -27.781 -15.688 1 95.62 94 THR A O 1
ATOM 714 N N . GLU A 1 95 ? -6.703 -27.688 -15.344 1 92.94 95 GLU A N 1
ATOM 715 C CA . GLU A 1 95 ? -7.02 -27.812 -16.766 1 92.94 95 GLU A CA 1
ATOM 716 C C . GLU A 1 95 ? -6.566 -26.578 -17.547 1 92.94 95 GLU A C 1
ATOM 718 O O . GLU A 1 95 ? -6.262 -26.672 -18.734 1 92.94 95 GLU A O 1
ATOM 723 N N . ASP A 1 96 ? -6.578 -25.484 -16.875 1 92.19 96 ASP A N 1
ATOM 724 C CA . ASP A 1 96 ? -6.051 -24.25 -17.453 1 92.19 96 ASP A CA 1
ATOM 725 C C . ASP 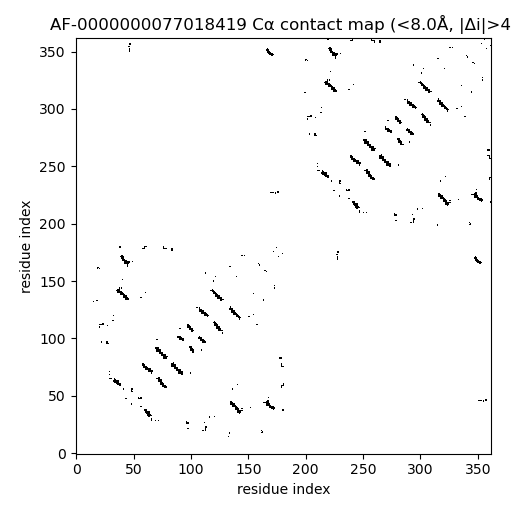A 1 96 ? -4.551 -24.109 -17.188 1 92.19 96 ASP A C 1
ATOM 727 O O . ASP A 1 96 ? -4.117 -24.047 -16.047 1 92.19 96 ASP A O 1
ATOM 731 N N . PRO A 1 97 ? -3.754 -24.062 -18.25 1 91 97 PRO A N 1
ATOM 732 C CA . PRO A 1 97 ? -2.299 -24.078 -18.078 1 91 97 PRO A CA 1
ATOM 733 C C . PRO A 1 97 ? -1.776 -22.844 -17.344 1 91 97 PRO A C 1
ATOM 735 O O . PRO A 1 97 ? -0.627 -22.828 -16.891 1 91 97 PRO A O 1
ATOM 738 N N . ALA A 1 98 ? -2.523 -21.844 -17.234 1 92.5 98 ALA A N 1
ATOM 739 C CA . ALA A 1 98 ? -2.07 -20.625 -16.594 1 92.5 98 ALA A CA 1
ATOM 740 C C . ALA A 1 98 ? -2.584 -20.547 -15.156 1 92.5 98 ALA A C 1
ATOM 742 O O . ALA A 1 98 ? -2.352 -19.547 -14.461 1 92.5 98 ALA A O 1
ATOM 743 N N . VAL A 1 99 ? -3.344 -21.531 -14.773 1 95.31 99 VAL A N 1
ATOM 744 C CA . VAL A 1 99 ? -3.965 -21.516 -13.453 1 95.31 99 VAL A CA 1
ATOM 745 C C . VAL A 1 99 ? -3.502 -22.719 -12.648 1 95.31 99 VAL A C 1
ATOM 747 O O . VAL A 1 99 ? -3.465 -23.844 -13.164 1 95.31 99 VAL A O 1
ATOM 750 N N . PHE A 1 100 ? -3.139 -22.469 -11.406 1 96.56 100 PHE A N 1
ATOM 751 C CA . PHE A 1 100 ? -2.719 -23.5 -10.477 1 96.56 100 PHE A CA 1
ATOM 752 C C . PHE A 1 100 ? -3.562 -23.469 -9.211 1 96.56 100 PHE A C 1
ATOM 754 O O . PHE A 1 100 ? -4.207 -22.453 -8.914 1 96.56 100 PHE A O 1
ATOM 761 N N . THR A 1 101 ? -3.617 -24.547 -8.547 1 96 101 THR A N 1
ATOM 762 C CA . THR A 1 101 ? -4.246 -24.594 -7.23 1 96 101 THR A CA 1
ATOM 763 C C . THR A 1 101 ? -3.207 -24.828 -6.141 1 96 101 THR A C 1
ATOM 765 O O . THR A 1 101 ? -2.279 -25.625 -6.32 1 96 101 THR A O 1
ATOM 768 N N . ILE A 1 102 ? -3.379 -24.125 -5.07 1 94.19 102 ILE A N 1
ATOM 769 C CA . ILE A 1 102 ? -2.492 -24.312 -3.93 1 94.19 102 ILE A CA 1
ATOM 770 C C . ILE A 1 102 ? -3.318 -24.594 -2.676 1 94.19 102 ILE A C 1
ATOM 772 O O . ILE A 1 102 ? -4.5 -24.25 -2.615 1 94.19 102 ILE A O 1
ATOM 776 N N . ASP A 1 103 ? -2.639 -25.297 -1.755 1 88.88 103 ASP A N 1
ATOM 777 C CA . ASP A 1 103 ? -3.229 -25.469 -0.431 1 88.88 103 ASP A CA 1
ATOM 778 C C . ASP A 1 103 ? -2.623 -24.484 0.572 1 88.88 103 ASP A C 1
ATOM 780 O O . ASP A 1 103 ? -1.578 -24.766 1.165 1 88.88 103 ASP A O 1
ATOM 784 N N . TYR A 1 104 ? -3.109 -23.406 0.762 1 81 104 TYR A N 1
ATOM 785 C CA . TYR A 1 104 ? -2.693 -22.328 1.654 1 81 104 TYR A CA 1
ATOM 786 C C . TYR A 1 104 ? -3.891 -21.719 2.373 1 81 104 TYR A C 1
ATOM 788 O O . TYR A 1 104 ? -4.516 -20.781 1.869 1 81 104 TYR A O 1
ATOM 796 N N . GLN A 1 105 ? -4.074 -22.172 3.615 1 78.12 105 GLN A N 1
ATOM 797 C CA . GLN A 1 105 ? -5.258 -21.766 4.367 1 78.12 105 GLN A CA 1
ATOM 798 C C . GLN A 1 105 ? -6.535 -22.062 3.584 1 78.12 105 GLN A C 1
ATOM 800 O O . GLN A 1 105 ? -7.41 -21.203 3.463 1 78.12 105 GLN A O 1
ATOM 805 N N . GLY A 1 106 ? -6.543 -23.219 2.99 1 82.12 106 GLY A N 1
ATOM 806 C CA . GLY A 1 106 ? -7.586 -23.656 2.078 1 82.12 106 GLY A CA 1
ATOM 807 C C . GLY A 1 106 ? -7.156 -23.625 0.623 1 82.12 106 GLY A C 1
ATOM 808 O O . GLY A 1 106 ? -6.074 -23.141 0.3 1 82.12 106 GLY A O 1
ATOM 809 N N . GLU A 1 107 ? -7.973 -24.203 -0.184 1 88.75 107 GLU A N 1
ATOM 810 C CA . GLU A 1 107 ? -7.645 -24.25 -1.606 1 88.75 107 GLU A CA 1
ATOM 811 C C . GLU A 1 107 ? -7.77 -22.875 -2.242 1 88.75 107 GLU A C 1
ATOM 813 O O . GLU A 1 107 ? -8.789 -22.188 -2.076 1 88.75 107 GLU A O 1
ATOM 818 N N . ARG A 1 108 ? -6.676 -22.531 -2.877 1 90.56 108 ARG A N 1
ATOM 819 C CA . ARG A 1 108 ? -6.645 -21.25 -3.564 1 90.56 108 ARG A CA 1
ATOM 820 C C . ARG A 1 108 ? -6.078 -21.391 -4.973 1 90.56 108 ARG A C 1
ATOM 822 O O . ARG A 1 108 ? -5.348 -22.344 -5.258 1 90.56 108 ARG A O 1
ATOM 829 N N . LYS A 1 109 ? -6.48 -20.438 -5.742 1 92.56 109 LYS A N 1
ATOM 830 C CA . LYS A 1 109 ? -5.977 -20.469 -7.113 1 92.56 109 LYS A CA 1
ATOM 831 C C . LYS A 1 109 ? -4.926 -19.391 -7.344 1 92.56 109 LYS A C 1
ATOM 833 O O . LYS A 1 109 ? -5.02 -18.297 -6.777 1 92.56 109 LYS A O 1
ATOM 838 N N . ILE A 1 110 ? -3.979 -19.719 -8.133 1 95.44 110 ILE A N 1
ATOM 839 C CA . ILE A 1 110 ? -3.004 -18.766 -8.672 1 95.44 110 ILE A CA 1
ATOM 840 C C . ILE A 1 110 ? -3.152 -18.672 -10.188 1 95.44 110 ILE A C 1
ATOM 842 O O . ILE A 1 110 ? -3.219 -19.703 -10.875 1 95.44 110 ILE A O 1
ATOM 846 N N . SER A 1 111 ? -3.199 -17.531 -10.695 1 95.31 111 SER A N 1
ATOM 847 C CA . SER A 1 111 ? -3.297 -17.312 -12.141 1 95.31 111 SER A CA 1
ATOM 848 C C . SER A 1 111 ? -2.127 -16.484 -12.648 1 95.31 111 SER A C 1
ATOM 850 O O . SER A 1 111 ? -1.868 -15.383 -12.141 1 95.31 111 SER A O 1
ATOM 852 N N . VAL A 1 112 ? -1.46 -17.016 -13.594 1 97.06 112 VAL A N 1
ATOM 853 C CA . VAL A 1 112 ? -0.467 -16.219 -14.305 1 97.06 112 VAL A CA 1
ATOM 854 C C . VAL A 1 112 ? -1.165 -15.281 -15.289 1 97.06 112 VAL A C 1
ATOM 856 O O . VAL A 1 112 ? -1.96 -15.727 -16.125 1 97.06 112 VAL A O 1
ATOM 859 N N . LEU A 1 113 ? -0.808 -14.016 -15.211 1 96.69 113 LEU A N 1
ATOM 860 C CA . LEU A 1 113 ? -1.528 -13.031 -16 1 96.69 113 LEU A CA 1
ATOM 861 C C . LEU A 1 113 ? -0.779 -12.719 -17.297 1 96.69 113 LEU A C 1
ATOM 863 O O . LEU A 1 113 ? -1.396 -12.516 -18.344 1 96.69 113 LEU A O 1
ATOM 867 N N . ASP A 1 114 ? 0.531 -12.57 -17.219 1 96.19 114 ASP A N 1
ATOM 868 C CA . ASP A 1 114 ? 1.359 -12.211 -18.359 1 96.19 114 ASP A CA 1
ATOM 869 C C . ASP A 1 114 ? 2.834 -12.5 -18.094 1 96.19 114 ASP A C 1
ATOM 871 O O . ASP A 1 114 ? 3.281 -12.422 -16.938 1 96.19 114 ASP A O 1
ATOM 875 N N . THR A 1 115 ? 3.555 -12.898 -19.078 1 97.62 115 THR A N 1
ATOM 876 C CA . THR A 1 115 ? 4.996 -13.102 -18.984 1 97.62 115 THR A CA 1
ATOM 877 C C . THR A 1 115 ? 5.637 -13.109 -20.359 1 97.62 115 THR A C 1
ATOM 879 O O . THR A 1 115 ? 5.012 -13.531 -21.344 1 97.62 115 THR A O 1
ATOM 882 N N . ASP A 1 116 ? 6.828 -12.602 -20.406 1 96.25 116 ASP A N 1
ATOM 883 C CA . ASP A 1 116 ? 7.625 -12.812 -21.609 1 96.25 116 ASP A CA 1
ATOM 884 C C . ASP A 1 116 ? 8.727 -13.836 -21.359 1 96.25 116 ASP A C 1
ATOM 886 O O . ASP A 1 116 ? 9.641 -13.984 -22.172 1 96.25 116 ASP A O 1
ATOM 890 N N . TYR A 1 117 ? 8.727 -14.445 -20.188 1 95.56 117 TYR A N 1
ATOM 891 C CA . TYR A 1 117 ? 9.609 -15.523 -19.734 1 95.56 117 TYR A CA 1
ATOM 892 C C . TYR A 1 117 ? 11 -15 -19.438 1 95.56 117 TYR A C 1
ATOM 894 O O . TYR A 1 117 ? 11.734 -15.586 -18.641 1 95.56 117 TYR A O 1
ATOM 902 N N . THR A 1 118 ? 11.344 -13.852 -19.984 1 95.44 118 THR A N 1
ATOM 903 C CA . THR A 1 118 ? 12.727 -13.406 -19.906 1 95.44 118 THR A CA 1
ATOM 904 C C . THR A 1 118 ? 12.867 -12.203 -18.984 1 95.44 118 THR A C 1
ATOM 906 O O . THR A 1 118 ? 13.891 -12.031 -18.328 1 95.44 118 THR A O 1
ATOM 909 N N . HIS A 1 119 ? 11.836 -11.406 -18.984 1 96.88 119 HIS A N 1
ATOM 910 C CA . HIS A 1 119 ? 12.008 -10.156 -18.25 1 96.88 119 HIS A CA 1
ATOM 911 C C . HIS A 1 119 ? 11.016 -10.055 -17.094 1 96.88 119 HIS A C 1
ATOM 913 O O . HIS A 1 119 ? 11.359 -9.539 -16.031 1 96.88 119 HIS A O 1
ATOM 919 N N . TYR A 1 120 ? 9.852 -10.539 -17.328 1 98.44 120 TYR A N 1
ATOM 920 C CA . TYR A 1 120 ? 8.875 -10.32 -16.266 1 98.44 120 TYR A CA 1
ATOM 921 C C . TYR A 1 120 ? 7.871 -11.469 -16.203 1 98.44 120 TYR A C 1
ATOM 923 O O . TYR A 1 120 ? 7.684 -12.188 -17.188 1 98.44 120 TYR A O 1
ATOM 931 N N . LEU A 1 121 ? 7.207 -11.703 -15.078 1 98.19 121 LEU A N 1
ATOM 932 C CA . LEU A 1 121 ? 6.062 -12.578 -14.844 1 98.19 121 LEU A CA 1
ATOM 933 C C . LEU A 1 121 ? 5.07 -11.93 -13.883 1 98.19 121 LEU A C 1
ATOM 935 O O . LEU A 1 121 ? 5.445 -11.516 -12.781 1 98.19 121 LEU A O 1
ATOM 939 N N . PHE A 1 122 ? 3.795 -11.719 -14.281 1 98.62 122 PHE A N 1
ATOM 940 C CA . PHE A 1 122 ? 2.709 -11.211 -13.453 1 98.62 122 PHE A CA 1
ATOM 941 C C . PHE A 1 122 ? 1.786 -12.344 -13.016 1 98.62 122 PHE A C 1
ATOM 943 O O . PHE A 1 122 ? 1.354 -13.148 -13.836 1 98.62 122 PHE A O 1
ATOM 950 N N . PHE A 1 123 ? 1.443 -12.391 -11.75 1 97.38 123 PHE A N 1
ATOM 951 C CA . PHE A 1 123 ? 0.462 -13.375 -11.328 1 97.38 123 PHE A CA 1
ATOM 952 C C . PHE A 1 123 ? -0.412 -12.82 -10.203 1 97.38 123 PHE A C 1
ATOM 954 O O . PHE A 1 123 ? -0.048 -11.844 -9.555 1 97.38 123 PHE A O 1
ATOM 961 N N . CYS A 1 124 ? -1.569 -13.453 -10.016 1 96.31 124 CYS A N 1
ATOM 962 C CA . CYS A 1 124 ? -2.459 -13.172 -8.891 1 96.31 124 CYS A CA 1
ATOM 963 C C . CYS A 1 124 ? -2.809 -14.453 -8.148 1 96.31 124 CYS A C 1
ATOM 965 O O . CYS A 1 124 ? -2.865 -15.531 -8.742 1 96.31 124 CYS A O 1
ATOM 967 N N . MET A 1 125 ? -2.98 -14.25 -6.898 1 94.19 125 MET A N 1
ATOM 968 C CA . MET A 1 125 ? -3.445 -15.328 -6.031 1 94.19 125 MET A CA 1
ATOM 969 C C . MET A 1 125 ? -4.723 -14.922 -5.301 1 94.19 125 MET A C 1
ATOM 971 O O . MET A 1 125 ? -4.855 -13.781 -4.863 1 94.19 125 MET A O 1
ATOM 975 N N . GLU A 1 126 ? -5.586 -15.867 -5.277 1 90.12 126 GLU A N 1
ATOM 976 C CA . GLU A 1 126 ? -6.766 -15.641 -4.445 1 90.12 126 GLU A CA 1
ATOM 977 C C . GLU A 1 126 ? -6.379 -15.523 -2.971 1 90.12 126 GLU A C 1
ATOM 979 O O . GLU A 1 126 ? -5.551 -16.281 -2.477 1 90.12 126 GLU A O 1
ATOM 984 N N . ALA A 1 127 ? -6.902 -14.469 -2.33 1 78 127 ALA A N 1
ATOM 985 C CA . ALA A 1 127 ? -6.566 -14.234 -0.928 1 78 127 ALA A CA 1
ATOM 986 C C . ALA A 1 127 ? -7.543 -14.953 -0.002 1 78 127 ALA A C 1
ATOM 988 O O . ALA A 1 127 ? -8.688 -15.219 -0.381 1 78 127 ALA A O 1
ATOM 989 N N . PRO A 1 128 ? -7.047 -15.453 1.243 1 63.69 128 PRO A N 1
ATOM 990 C CA . PRO A 1 128 ? -7.879 -16.188 2.197 1 63.69 128 PRO A CA 1
ATOM 991 C C . PRO A 1 128 ? -8.898 -15.297 2.902 1 63.69 128 PRO A C 1
ATOM 993 O O . PRO A 1 128 ? -9.273 -15.562 4.047 1 63.69 128 PRO A O 1
ATOM 996 N N . VAL A 1 129 ? -9.398 -14.312 2.52 1 59.34 129 VAL A N 1
ATOM 997 C CA . VAL A 1 129 ? -10.203 -13.469 3.391 1 59.34 129 VAL A CA 1
ATOM 998 C C . VAL A 1 129 ? -11.641 -13.992 3.434 1 59.34 129 VAL A C 1
ATOM 1000 O O . VAL A 1 129 ? -12.227 -14.289 2.393 1 59.34 129 VAL A O 1
ATOM 1003 N N . PRO A 1 130 ? -12.062 -14.297 4.734 1 52.69 130 PRO A N 1
ATOM 1004 C CA . PRO A 1 130 ? -13.391 -14.875 4.969 1 52.69 130 PRO A CA 1
ATOM 1005 C C . PRO A 1 130 ? -14.469 -14.234 4.102 1 52.69 130 PRO A C 1
ATOM 1007 O O . PRO A 1 130 ? -15.367 -14.93 3.619 1 52.69 130 PRO A O 1
ATOM 1010 N N . THR A 1 131 ? -14.688 -12.977 4.402 1 47.88 131 THR A N 1
ATOM 1011 C CA . THR A 1 131 ? -15.984 -12.469 3.986 1 47.88 131 THR A CA 1
ATOM 1012 C C . THR A 1 131 ? -16.078 -12.375 2.465 1 47.88 131 THR A C 1
ATOM 1014 O O . THR A 1 131 ? -17.172 -12.398 1.896 1 47.88 131 THR A O 1
ATOM 1017 N N . ALA A 1 132 ? -15.164 -11.609 1.86 1 50.16 132 ALA A N 1
ATOM 1018 C CA . ALA A 1 132 ? -15.539 -11.047 0.564 1 50.16 132 ALA A CA 1
ATOM 1019 C C . ALA A 1 132 ? -15.18 -12.008 -0.571 1 50.16 132 ALA A C 1
ATOM 1021 O O . ALA A 1 132 ? -14.133 -12.648 -0.542 1 50.16 132 ALA A O 1
ATOM 1022 N N . GLU A 1 133 ? -16.047 -12.469 -1.233 1 51.16 133 GLU A N 1
ATOM 1023 C CA . GLU A 1 133 ? -16.094 -13.047 -2.57 1 51.16 133 GLU A CA 1
ATOM 1024 C C . GLU A 1 133 ? -15.164 -12.305 -3.529 1 51.16 133 GLU A C 1
ATOM 1026 O O . GLU A 1 133 ? -15.336 -11.102 -3.756 1 51.16 133 GLU A O 1
ATOM 1031 N N . SER A 1 134 ? -13.828 -12.656 -3.615 1 73.06 134 SER A N 1
ATOM 1032 C CA . SER A 1 134 ? -13.008 -12.461 -4.805 1 73.06 134 SER A CA 1
ATOM 1033 C C . SER A 1 134 ? -11.812 -11.562 -4.508 1 73.06 134 SER A 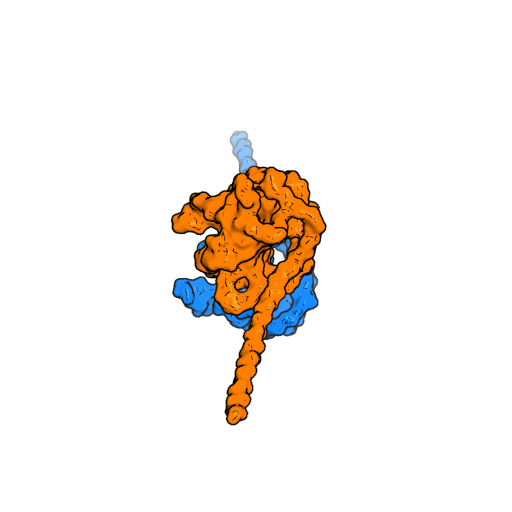C 1
ATOM 1035 O O . SER A 1 134 ? -11.414 -10.75 -5.344 1 73.06 134 SER A O 1
ATOM 1037 N N . CYS A 1 135 ? -11.203 -11.664 -3.34 1 87.81 135 CYS A N 1
ATOM 1038 C CA . CYS A 1 135 ? -10.008 -10.898 -3.021 1 87.81 135 CYS A CA 1
ATOM 1039 C C . CYS A 1 135 ? -8.773 -11.508 -3.684 1 87.81 135 CYS A C 1
ATOM 1041 O O . CYS A 1 135 ? -8.609 -12.734 -3.68 1 87.81 135 CYS A O 1
ATOM 1043 N N . VAL A 1 136 ? -8.055 -10.648 -4.289 1 93.06 136 VAL A N 1
ATOM 1044 C CA . VAL A 1 136 ? -6.852 -11.156 -4.938 1 93.06 136 VAL A CA 1
ATOM 1045 C C . VAL A 1 136 ? -5.641 -10.344 -4.484 1 93.06 136 VAL A C 1
ATOM 1047 O O . VAL A 1 136 ? -5.777 -9.203 -4.055 1 93.06 136 VAL A O 1
ATOM 1050 N N . MET A 1 137 ? -4.543 -10.969 -4.508 1 95.38 137 MET A N 1
ATOM 1051 C CA . MET A 1 137 ? -3.221 -10.359 -4.391 1 95.38 137 MET A CA 1
ATOM 1052 C C . MET A 1 137 ? -2.377 -10.656 -5.629 1 95.38 137 MET A C 1
ATOM 1054 O O . MET A 1 137 ? -2.396 -11.781 -6.145 1 95.38 137 MET A O 1
ATOM 1058 N N . CYS A 1 138 ? -1.685 -9.711 -6.074 1 97.12 138 CYS A N 1
ATOM 1059 C CA . CYS A 1 138 ? -0.923 -9.852 -7.312 1 97.12 138 CYS A CA 1
ATOM 1060 C C . CYS A 1 138 ? 0.524 -9.422 -7.113 1 97.12 138 CYS A C 1
ATOM 1062 O O . CYS A 1 138 ? 0.815 -8.578 -6.258 1 97.12 138 CYS A O 1
ATOM 1064 N N . GLN A 1 139 ? 1.42 -10.008 -7.93 1 98.19 139 GLN A N 1
ATOM 1065 C CA . GLN A 1 139 ? 2.83 -9.641 -7.859 1 98.19 139 GLN A CA 1
ATOM 1066 C C . GLN A 1 139 ? 3.436 -9.523 -9.258 1 98.19 139 GLN A C 1
ATOM 1068 O O . GLN A 1 139 ? 3.025 -10.227 -10.18 1 98.19 139 GLN A O 1
ATOM 1073 N N . TYR A 1 140 ? 4.285 -8.648 -9.352 1 98.69 140 TYR A N 1
ATOM 1074 C CA . TYR A 1 140 ? 5.199 -8.508 -10.477 1 98.69 140 TYR A CA 1
ATOM 1075 C C . TYR A 1 140 ? 6.578 -9.055 -10.133 1 98.69 140 TYR A C 1
ATOM 1077 O O . TYR A 1 140 ? 7.242 -8.562 -9.219 1 98.69 140 TYR A O 1
ATOM 1085 N N . LEU A 1 141 ? 7.039 -10.047 -10.883 1 98.44 141 LEU A N 1
ATOM 1086 C CA . LEU A 1 141 ? 8.359 -10.648 -10.727 1 98.44 141 LEU A CA 1
ATOM 1087 C C . LEU A 1 141 ? 9.273 -10.266 -11.883 1 98.44 141 LEU A C 1
ATOM 1089 O O . LEU A 1 141 ? 8.828 -10.203 -13.031 1 98.44 141 LEU A O 1
ATOM 1093 N N . ALA A 1 142 ? 10.539 -10.078 -11.547 1 98.38 142 ALA A N 1
ATOM 1094 C CA . ALA A 1 142 ? 11.57 -9.828 -12.555 1 98.38 142 ALA A CA 1
ATOM 1095 C C . ALA A 1 142 ? 12.773 -10.742 -12.352 1 98.38 142 ALA A C 1
ATOM 1097 O O . ALA A 1 142 ? 12.977 -11.266 -11.25 1 98.38 142 ALA A O 1
ATOM 1098 N N . ARG A 1 143 ? 13.57 -10.945 -13.406 1 97.88 143 ARG A N 1
ATOM 1099 C CA . ARG A 1 143 ? 14.758 -11.797 -13.328 1 97.88 143 ARG A CA 1
ATOM 1100 C C . ARG A 1 143 ? 15.898 -11.07 -12.617 1 97.88 143 ARG A C 1
ATOM 1102 O O . ARG A 1 143 ? 16.812 -11.711 -12.102 1 97.88 143 ARG A O 1
ATOM 1109 N N . THR A 1 144 ? 15.805 -9.773 -12.648 1 96 144 THR A N 1
ATOM 1110 C CA . THR A 1 144 ? 16.828 -8.961 -12.008 1 96 144 THR A CA 1
ATOM 1111 C C . THR A 1 144 ? 16.203 -7.848 -11.172 1 96 144 THR A C 1
ATOM 1113 O O . THR A 1 144 ? 15 -7.594 -11.273 1 96 144 THR A O 1
ATOM 1116 N N . LEU A 1 145 ? 17.062 -7.172 -10.414 1 95.25 145 LEU A N 1
ATOM 1117 C CA . LEU A 1 145 ? 16.594 -6.094 -9.555 1 95.25 145 LEU A CA 1
ATOM 1118 C C . LEU A 1 145 ? 16.594 -4.762 -10.305 1 95.25 145 LEU A C 1
ATOM 1120 O O . LEU A 1 145 ? 16.219 -3.73 -9.734 1 95.25 145 LEU A O 1
ATOM 1124 N N . LYS A 1 146 ? 16.984 -4.805 -11.547 1 95.31 146 LYS A N 1
ATOM 1125 C CA . LYS A 1 146 ? 16.984 -3.574 -12.328 1 95.31 146 LYS A CA 1
ATOM 1126 C C . LYS A 1 146 ? 15.57 -3.078 -12.57 1 95.31 146 LYS A C 1
ATOM 1128 O O . LYS A 1 146 ? 14.703 -3.84 -13.023 1 95.31 146 LYS A O 1
ATOM 1133 N N . VAL A 1 147 ? 15.398 -1.849 -12.273 1 95.5 147 VAL A N 1
ATOM 1134 C CA . VAL A 1 147 ? 14.078 -1.259 -12.438 1 95.5 147 VAL A CA 1
ATOM 1135 C C . VAL A 1 147 ? 13.781 -1.066 -13.922 1 95.5 147 VAL A C 1
ATOM 1137 O O . VAL A 1 147 ? 14.609 -0.531 -14.664 1 95.5 147 VAL A O 1
ATOM 1140 N N . ASP A 1 148 ? 12.641 -1.528 -14.328 1 96.69 148 ASP A N 1
ATOM 1141 C CA . ASP A 1 148 ? 12.117 -1.342 -15.68 1 96.69 148 ASP A CA 1
ATOM 1142 C C . ASP A 1 148 ? 10.75 -0.655 -15.648 1 96.69 148 ASP A C 1
ATOM 1144 O O . ASP A 1 148 ? 9.727 -1.31 -15.453 1 96.69 148 ASP A O 1
ATOM 1148 N N . ASN A 1 149 ? 10.711 0.629 -15.984 1 95.38 149 ASN A N 1
ATOM 1149 C CA . ASN A 1 149 ? 9.492 1.424 -15.883 1 95.38 149 ASN A CA 1
ATOM 1150 C C . ASN A 1 149 ? 8.445 0.972 -16.906 1 95.38 149 ASN A C 1
ATOM 1152 O O . ASN A 1 149 ? 7.242 1.067 -16.641 1 95.38 149 ASN A O 1
ATOM 1156 N N . LYS A 1 150 ? 8.953 0.554 -18.016 1 97.06 150 LYS A N 1
ATOM 1157 C CA . LYS A 1 150 ? 8.008 0.062 -19.016 1 97.06 150 LYS A CA 1
ATOM 1158 C C . LYS A 1 150 ? 7.246 -1.154 -18.5 1 97.06 150 LYS A C 1
ATOM 1160 O O . LYS A 1 150 ? 6.035 -1.26 -18.703 1 97.06 150 LYS A O 1
ATOM 1165 N N . VAL A 1 151 ? 7.93 -2.057 -17.844 1 97.94 151 VAL A N 1
ATOM 1166 C CA . VAL A 1 151 ? 7.289 -3.254 -17.312 1 97.94 151 VAL A CA 1
ATOM 1167 C C . VAL A 1 151 ? 6.391 -2.881 -16.141 1 97.94 151 VAL A C 1
ATOM 1169 O O . VAL A 1 151 ? 5.312 -3.457 -15.961 1 97.94 151 VAL A O 1
ATOM 1172 N N . MET A 1 152 ? 6.824 -1.91 -15.305 1 97.62 152 MET A N 1
ATOM 1173 C CA . MET A 1 152 ? 5.992 -1.421 -14.211 1 97.62 152 MET A CA 1
ATOM 1174 C C . MET A 1 152 ? 4.664 -0.886 -14.727 1 97.62 152 MET A C 1
ATOM 1176 O O . MET A 1 152 ? 3.605 -1.195 -14.18 1 97.62 152 MET A O 1
ATOM 1180 N N . GLU A 1 153 ? 4.742 -0.094 -15.789 1 96.94 153 GLU A N 1
ATOM 1181 C CA . GLU A 1 153 ? 3.535 0.45 -16.406 1 96.94 153 GLU A CA 1
ATOM 1182 C C . GLU A 1 153 ? 2.65 -0.661 -16.953 1 96.94 153 GLU A C 1
ATOM 1184 O O . GLU A 1 153 ? 1.423 -0.588 -16.875 1 96.94 153 GLU A O 1
ATOM 1189 N N . LYS A 1 154 ? 3.27 -1.605 -17.547 1 97.81 154 LYS A N 1
ATOM 1190 C CA . LYS A 1 154 ? 2.525 -2.752 -18.047 1 97.81 154 LYS A CA 1
ATOM 1191 C C . LYS A 1 154 ? 1.784 -3.471 -16.922 1 97.81 154 LYS A C 1
ATOM 1193 O O . LYS A 1 154 ? 0.616 -3.834 -17.078 1 97.81 154 LYS A O 1
ATOM 1198 N N . PHE A 1 155 ? 2.436 -3.674 -15.852 1 98.31 155 PHE A N 1
ATOM 1199 C CA . PHE A 1 155 ? 1.812 -4.309 -14.695 1 98.31 155 PHE A CA 1
ATOM 1200 C C . PHE A 1 155 ? 0.606 -3.508 -14.219 1 98.31 155 PHE A C 1
ATOM 1202 O O . PHE A 1 155 ? -0.47 -4.066 -14 1 98.31 155 PHE A O 1
ATOM 1209 N N . ASP A 1 156 ? 0.819 -2.242 -14.102 1 96.56 156 ASP A N 1
ATOM 1210 C CA . ASP A 1 156 ? -0.279 -1.362 -13.711 1 96.56 156 ASP A CA 1
ATOM 1211 C C . ASP A 1 156 ? -1.461 -1.504 -14.672 1 96.56 156 ASP A C 1
ATOM 1213 O O . ASP A 1 156 ? -2.613 -1.551 -14.234 1 96.56 156 ASP A O 1
ATOM 1217 N N . GLY A 1 157 ? -1.13 -1.521 -15.914 1 96.81 157 GLY A N 1
ATOM 1218 C CA . GLY A 1 157 ? -2.162 -1.7 -16.922 1 96.81 157 GLY A CA 1
ATOM 1219 C C . GLY A 1 157 ? -2.939 -2.992 -16.766 1 96.81 157 GLY A C 1
ATOM 1220 O O . GLY A 1 157 ? -4.168 -3.004 -16.875 1 96.81 157 GLY A O 1
ATOM 1221 N N . VAL A 1 158 ? -2.273 -4.059 -16.484 1 97.19 158 VAL A N 1
ATOM 1222 C CA . VAL A 1 158 ? -2.9 -5.367 -16.312 1 97.19 158 VAL A CA 1
ATOM 1223 C C . VAL A 1 158 ? -3.807 -5.344 -15.086 1 97.19 158 VAL A C 1
ATOM 1225 O O . VAL A 1 158 ? -4.922 -5.871 -15.125 1 97.19 158 VAL A O 1
ATOM 1228 N N . LEU A 1 159 ? -3.348 -4.746 -13.984 1 96.88 159 LEU A N 1
ATOM 1229 C CA . LEU A 1 159 ? -4.145 -4.66 -12.766 1 96.88 159 LEU A CA 1
ATOM 1230 C C . LEU A 1 159 ? -5.473 -3.959 -13.031 1 96.88 159 LEU A C 1
ATOM 1232 O O . LEU A 1 159 ? -6.504 -4.344 -12.477 1 96.88 159 LEU A O 1
ATOM 1236 N N . LYS A 1 160 ? -5.453 -2.98 -13.891 1 94.81 160 LYS A N 1
ATOM 1237 C CA . LYS A 1 160 ? -6.641 -2.182 -14.188 1 94.81 160 LYS A CA 1
ATOM 1238 C C . LYS A 1 160 ? -7.664 -2.984 -14.984 1 94.81 160 LYS A C 1
ATOM 1240 O O . LYS A 1 160 ? -8.836 -2.615 -15.047 1 94.81 160 LYS A O 1
ATOM 1245 N N . THR A 1 161 ? -7.211 -4.016 -15.648 1 94.62 161 THR A N 1
ATOM 1246 C CA . THR A 1 161 ? -8.109 -4.824 -16.469 1 94.62 161 THR A CA 1
ATOM 1247 C C . THR A 1 161 ? -8.82 -5.871 -15.609 1 94.62 161 THR A C 1
ATOM 1249 O O . THR A 1 161 ? -9.781 -6.496 -16.062 1 94.62 161 THR A O 1
ATOM 1252 N N . LEU A 1 162 ? -8.367 -6.109 -14.383 1 93.5 162 LEU A N 1
ATOM 1253 C CA . LEU A 1 162 ? -8.977 -7.102 -13.516 1 93.5 162 LEU A CA 1
ATOM 1254 C C . LEU A 1 162 ? -10.336 -6.625 -13.008 1 93.5 162 LEU A C 1
ATOM 1256 O O . LEU A 1 162 ? -10.562 -5.422 -12.883 1 93.5 162 LEU A O 1
ATOM 1260 N N . PRO A 1 163 ? -11.266 -7.547 -12.781 1 90 163 PRO A N 1
ATOM 1261 C CA . PRO A 1 163 ? -12.617 -7.164 -12.375 1 90 163 PRO A CA 1
ATOM 1262 C C . PRO A 1 163 ? -12.695 -6.684 -10.93 1 90 163 PRO A C 1
ATOM 1264 O O . PRO A 1 163 ? -13.789 -6.488 -10.391 1 90 163 PRO A O 1
ATOM 1267 N N . VAL A 1 164 ? -11.625 -6.562 -10.281 1 90.94 164 VAL A N 1
ATOM 1268 C CA . VAL A 1 164 ? -11.562 -6.047 -8.922 1 90.94 164 VAL A CA 1
ATOM 1269 C C . VAL A 1 164 ? -10.68 -4.805 -8.875 1 90.94 164 VAL A C 1
ATOM 1271 O O . VAL A 1 164 ? -9.734 -4.68 -9.656 1 90.94 164 VAL A O 1
ATOM 1274 N N . GLN A 1 165 ? -11 -3.949 -8.016 1 92.56 165 GLN A N 1
ATOM 1275 C CA . GLN A 1 165 ? -10.18 -2.762 -7.809 1 92.56 165 GLN A CA 1
ATOM 1276 C C . GLN A 1 165 ? -9.094 -3.021 -6.77 1 92.56 165 GLN A C 1
ATOM 1278 O O . GLN A 1 165 ? -9.367 -3.562 -5.695 1 92.56 165 GLN A O 1
ATOM 1283 N N . MET A 1 166 ? -7.918 -2.629 -7.141 1 95.31 166 MET A N 1
ATOM 1284 C CA . MET A 1 166 ? -6.824 -2.764 -6.184 1 95.31 166 MET A CA 1
ATOM 1285 C C . MET A 1 166 ? -6.887 -1.666 -5.129 1 95.31 166 MET A C 1
ATOM 1287 O O . MET A 1 166 ? -7.066 -0.492 -5.457 1 95.31 166 MET A O 1
ATOM 1291 N N . ARG A 1 167 ? -6.711 -2.123 -3.879 1 95 167 ARG A N 1
ATOM 1292 C CA . ARG A 1 167 ? -6.805 -1.21 -2.744 1 95 167 ARG A CA 1
ATOM 1293 C C . ARG A 1 167 ? -5.422 -0.884 -2.189 1 95 167 ARG A C 1
ATOM 1295 O O . ARG A 1 167 ? -5.238 0.14 -1.528 1 95 167 ARG A O 1
ATOM 1302 N N . ILE A 1 168 ? -4.555 -1.727 -2.402 1 96.44 168 ILE A N 1
ATOM 1303 C CA . ILE A 1 168 ? -3.172 -1.589 -1.957 1 96.44 168 ILE A CA 1
ATOM 1304 C C . ILE A 1 168 ? -2.227 -1.743 -3.148 1 96.44 168 ILE A C 1
ATOM 1306 O O . ILE A 1 168 ? -2.35 -2.693 -3.926 1 96.44 168 ILE A O 1
ATOM 1310 N N . ILE A 1 169 ? -1.379 -0.837 -3.342 1 98 169 ILE A N 1
ATOM 1311 C CA . ILE A 1 169 ? -0.328 -0.93 -4.348 1 98 169 ILE A CA 1
ATOM 1312 C C . ILE A 1 169 ? 1.032 -0.682 -3.701 1 98 169 ILE A C 1
ATOM 1314 O O . ILE A 1 169 ? 1.231 0.335 -3.033 1 98 169 ILE A O 1
ATOM 1318 N N . LEU A 1 170 ? 1.959 -1.575 -3.883 1 97.62 170 LEU A N 1
ATOM 1319 C CA . LEU A 1 170 ? 3.291 -1.505 -3.293 1 97.62 170 LEU A CA 1
ATOM 1320 C C . LEU A 1 170 ? 4.367 -1.548 -4.375 1 97.62 170 LEU A C 1
ATOM 1322 O O . LEU A 1 170 ? 4.426 -2.498 -5.16 1 97.62 170 LEU A O 1
ATOM 1326 N N . ASP A 1 171 ? 5.109 -0.538 -4.488 1 97.06 171 ASP A N 1
ATOM 1327 C CA . ASP A 1 171 ? 6.316 -0.501 -5.312 1 97.06 171 ASP A CA 1
ATOM 1328 C C . ASP A 1 171 ? 7.539 -0.937 -4.512 1 97.06 171 ASP A C 1
ATOM 1330 O O . ASP A 1 171 ? 7.984 -0.222 -3.611 1 97.06 171 ASP A O 1
ATOM 1334 N N . LEU A 1 172 ? 8.164 -1.991 -4.887 1 96.31 172 LEU A N 1
ATOM 1335 C CA . LEU A 1 172 ? 9.234 -2.592 -4.098 1 96.31 172 LEU A CA 1
ATOM 1336 C C . LEU A 1 172 ? 10.594 -2.258 -4.684 1 96.31 172 LEU A C 1
ATOM 1338 O O . LEU A 1 172 ? 11.609 -2.826 -4.273 1 96.31 172 LEU A O 1
ATOM 1342 N N . THR A 1 173 ? 10.68 -1.379 -5.562 1 94.88 173 THR A N 1
ATOM 1343 C CA . THR A 1 173 ? 11.898 -1.157 -6.336 1 94.88 173 THR A CA 1
ATOM 1344 C C . THR A 1 173 ? 12.945 -0.437 -5.496 1 94.88 173 THR A C 1
ATOM 1346 O O . THR A 1 173 ? 14.117 -0.374 -5.879 1 94.88 173 THR A O 1
ATOM 1349 N N . GLN A 1 174 ? 12.547 0.059 -4.297 1 87.56 174 GLN A N 1
ATOM 1350 C CA . GLN A 1 174 ? 13.523 0.671 -3.402 1 87.56 174 GLN A CA 1
ATOM 1351 C C . GLN A 1 174 ? 14.461 -0.378 -2.814 1 87.56 174 GLN A C 1
ATOM 1353 O O . GLN A 1 174 ? 15.57 -0.053 -2.379 1 87.56 174 GLN A O 1
ATOM 1358 N N . GLY A 1 175 ? 13.906 -1.548 -2.758 1 84.88 175 GLY A N 1
ATOM 1359 C CA . GLY A 1 175 ? 14.742 -2.639 -2.275 1 84.88 175 GLY A CA 1
ATOM 1360 C C . GLY A 1 175 ? 14.969 -2.596 -0.776 1 84.88 175 GLY A C 1
ATOM 1361 O O . GLY A 1 175 ? 15.984 -3.1 -0.282 1 84.88 175 GLY A O 1
ATOM 1362 N N . LYS A 1 176 ? 14.094 -2.061 -0.084 1 78.31 176 LYS A N 1
ATOM 1363 C CA . LYS A 1 176 ? 14.273 -1.903 1.357 1 78.31 176 LYS A CA 1
ATOM 1364 C C . LYS A 1 176 ? 13.477 -2.951 2.127 1 78.31 176 LYS A C 1
ATOM 1366 O O . LYS A 1 176 ? 13.492 -2.973 3.359 1 78.31 176 LYS A O 1
ATOM 1371 N N . GLU A 1 177 ? 12.789 -3.838 1.338 1 79.38 177 GLU A N 1
ATOM 1372 C CA . GLU A 1 177 ? 12.016 -4.887 2 1 79.38 177 GLU A CA 1
ATOM 1373 C C . GLU A 1 177 ? 12.938 -5.93 2.633 1 79.38 177 GLU A C 1
ATOM 1375 O O . GLU A 1 177 ? 13.852 -6.438 1.982 1 79.38 177 GLU A O 1
ATOM 1380 N N . GLN A 1 178 ? 12.688 -6.176 3.883 1 72.25 178 GLN A N 1
ATOM 1381 C CA . GLN A 1 178 ? 13.594 -6.973 4.699 1 72.25 178 GLN A CA 1
ATOM 1382 C C . GLN A 1 178 ? 13.797 -8.359 4.102 1 72.25 178 GLN A C 1
ATOM 1384 O O . GLN A 1 178 ? 14.914 -8.875 4.074 1 72.25 178 GLN A O 1
ATOM 1389 N N . CYS A 1 179 ? 12.742 -8.93 3.564 1 85 179 CYS A N 1
ATOM 1390 C CA . CYS A 1 179 ? 12.852 -10.336 3.178 1 85 179 CYS A CA 1
ATOM 1391 C C . CYS A 1 179 ? 12.805 -10.484 1.662 1 85 179 CYS A C 1
ATOM 1393 O O . CYS A 1 179 ? 12.734 -11.602 1.148 1 85 179 CYS A O 1
ATOM 1395 N N . ARG A 1 180 ? 12.914 -9.406 1.047 1 82.69 180 ARG A N 1
ATOM 1396 C CA . ARG A 1 180 ? 12.938 -9.492 -0.409 1 82.69 180 ARG A CA 1
ATOM 1397 C C . ARG A 1 180 ? 14.289 -9.984 -0.907 1 82.69 180 ARG A C 1
ATOM 1399 O O . ARG A 1 180 ? 15.336 -9.602 -0.367 1 82.69 180 ARG A O 1
ATOM 1406 N N . VAL A 1 181 ? 14.234 -10.891 -1.835 1 82.06 181 VAL A N 1
ATOM 1407 C CA . VAL A 1 181 ? 15.469 -11.461 -2.373 1 82.06 181 VAL A CA 1
ATOM 1408 C C . VAL A 1 181 ? 15.914 -10.664 -3.596 1 82.06 181 VAL A C 1
ATOM 1410 O O . VAL A 1 181 ? 15.086 -10.141 -4.344 1 82.06 181 VAL A O 1
ATOM 1413 N N . MET B 1 1 ? 54.062 37.75 13.07 1 29.7 1 MET B N 1
ATOM 1414 C CA . MET B 1 1 ? 52.656 38 12.773 1 29.7 1 MET B CA 1
ATOM 1415 C C . MET B 1 1 ? 52.031 36.844 12.008 1 29.7 1 MET B C 1
ATOM 1417 O O . MET B 1 1 ? 52.281 36.656 10.812 1 29.7 1 MET B O 1
ATOM 1421 N N . LYS B 1 2 ? 52.031 35.594 12.602 1 34.75 2 LYS B N 1
ATOM 1422 C CA . LYS B 1 2 ? 51.594 34.281 12.148 1 34.75 2 LYS B CA 1
ATOM 1423 C C . LYS B 1 2 ? 50.094 34.312 11.812 1 34.75 2 LYS B C 1
ATOM 1425 O O . LYS B 1 2 ? 49.281 34.594 12.68 1 34.75 2 LYS B O 1
ATOM 1430 N N . CYS B 1 3 ? 49.688 34.781 10.633 1 28.36 3 CYS B N 1
ATOM 1431 C CA . CYS B 1 3 ? 48.344 34.812 10.039 1 28.36 3 CYS B CA 1
ATOM 1432 C C . CYS B 1 3 ? 47.656 33.469 10.164 1 28.36 3 CYS B C 1
ATOM 1434 O O . CYS B 1 3 ? 48.125 32.469 9.609 1 28.36 3 CYS B O 1
ATOM 1436 N N . LEU B 1 4 ? 47.281 33.062 11.367 1 34.91 4 LEU B N 1
ATOM 1437 C CA . LEU B 1 4 ? 46.406 31.938 11.594 1 34.91 4 LEU B CA 1
ATOM 1438 C C . LEU B 1 4 ? 45.281 31.906 10.578 1 34.91 4 LEU B C 1
ATOM 1440 O O . LEU B 1 4 ? 44.469 32.844 10.508 1 34.91 4 LEU B O 1
ATOM 1444 N N . LEU B 1 5 ? 45.5 31.297 9.406 1 33.44 5 LEU B N 1
ATOM 1445 C CA . LEU B 1 5 ? 44.531 30.953 8.383 1 33.44 5 LEU B CA 1
ATOM 1446 C C . LEU B 1 5 ? 43.281 30.344 9.008 1 33.44 5 LEU B C 1
ATOM 1448 O O . LEU B 1 5 ? 43.344 29.312 9.664 1 33.44 5 LEU B O 1
ATOM 1452 N N . LEU B 1 6 ? 42.406 31.172 9.633 1 35.34 6 LEU B N 1
ATOM 1453 C CA . LEU B 1 6 ? 41.031 30.812 10.039 1 35.34 6 LEU B CA 1
ATOM 1454 C C . LEU B 1 6 ? 40.312 30.078 8.922 1 35.34 6 LEU B C 1
ATOM 1456 O O . LEU B 1 6 ? 40 30.656 7.887 1 35.34 6 LEU B O 1
ATOM 1460 N N . ALA B 1 7 ? 40.688 28.828 8.633 1 32.97 7 ALA B N 1
ATOM 1461 C CA . ALA B 1 7 ? 39.906 27.969 7.754 1 32.97 7 ALA B CA 1
ATOM 1462 C C . ALA B 1 7 ? 38.406 28.078 8.078 1 32.97 7 ALA B C 1
ATOM 1464 O O . ALA B 1 7 ? 38 27.75 9.188 1 32.97 7 ALA B O 1
ATOM 1465 N N . LEU B 1 8 ? 37.688 29.109 7.5 1 35.84 8 LEU B N 1
ATOM 1466 C CA . LEU B 1 8 ? 36.25 29.188 7.406 1 35.84 8 LEU B CA 1
ATOM 1467 C C . LEU B 1 8 ? 35.656 27.828 7.047 1 35.84 8 LEU B C 1
ATOM 1469 O O . LEU B 1 8 ? 35.875 27.312 5.945 1 35.84 8 LEU B O 1
ATOM 1473 N N . GLY B 1 9 ? 35.688 26.875 7.969 1 32.78 9 GLY B N 1
ATOM 1474 C CA . GLY B 1 9 ? 34.906 25.641 7.762 1 32.78 9 GLY B CA 1
ATOM 1475 C C . GLY B 1 9 ? 33.562 25.891 7.105 1 32.78 9 GLY B C 1
ATOM 1476 O O . GLY B 1 9 ? 32.719 26.578 7.672 1 32.78 9 GLY B O 1
ATOM 1477 N N . LEU B 1 10 ? 33.469 26 5.758 1 33.59 10 LEU B N 1
ATOM 1478 C CA . LEU B 1 10 ? 32.219 26.016 4.996 1 33.59 10 LEU B CA 1
ATOM 1479 C C . LEU B 1 10 ? 31.281 24.922 5.484 1 33.59 10 LEU B C 1
ATOM 1481 O O . LEU B 1 10 ? 31.547 23.734 5.285 1 33.59 10 LEU B O 1
ATOM 1485 N N . ALA B 1 11 ? 30.719 25.109 6.652 1 34 11 ALA B N 1
ATOM 1486 C CA . ALA B 1 11 ? 29.609 24.219 6.969 1 34 11 ALA B CA 1
ATOM 1487 C C . ALA B 1 11 ? 28.641 24.109 5.793 1 34 11 ALA B C 1
ATOM 1489 O O . ALA B 1 11 ? 28.047 25.109 5.367 1 34 11 ALA B O 1
ATOM 1490 N N . LEU B 1 12 ? 28.875 23.281 4.801 1 32.12 12 LEU B N 1
ATOM 1491 C CA . LEU B 1 12 ? 27.891 22.953 3.791 1 32.12 12 LEU B CA 1
ATOM 1492 C C . LEU B 1 12 ? 26.547 22.641 4.438 1 32.12 12 LEU B C 1
ATOM 1494 O O . LEU B 1 12 ? 26.359 21.578 5.031 1 32.12 12 LEU B O 1
ATOM 1498 N N . ALA B 1 13 ? 25.938 23.672 5.051 1 33.03 13 ALA B N 1
ATOM 1499 C CA . ALA B 1 13 ? 24.516 23.469 5.348 1 33.03 13 ALA B CA 1
ATOM 1500 C C . ALA B 1 13 ? 23.812 22.734 4.203 1 33.03 13 ALA B C 1
ATOM 1502 O O . ALA B 1 13 ? 23.672 23.281 3.105 1 33.03 13 ALA B O 1
ATOM 1503 N N . CYS B 1 14 ? 24.109 21.5 4.008 1 31.84 14 CYS B N 1
ATOM 1504 C CA . CYS B 1 14 ? 23.219 20.688 3.182 1 31.84 14 CYS B CA 1
ATOM 1505 C C . CYS B 1 14 ? 21.781 21.125 3.359 1 31.84 14 CYS B C 1
ATOM 1507 O O . CYS B 1 14 ? 21.172 20.859 4.395 1 31.84 14 CYS B O 1
ATOM 1509 N N . GLY B 1 15 ? 21.422 22.359 2.963 1 29.52 15 GLY B N 1
ATOM 1510 C CA . GLY B 1 15 ? 20.016 22.734 2.838 1 29.52 15 GLY B CA 1
ATOM 1511 C C . GLY B 1 15 ? 19.141 21.578 2.373 1 29.52 15 GLY B C 1
ATOM 1512 O O . GLY B 1 15 ? 19.297 21.094 1.251 1 29.52 15 GLY B O 1
ATOM 1513 N N . ILE B 1 16 ? 18.828 20.625 3.129 1 31.64 16 ILE B N 1
ATOM 1514 C CA . ILE B 1 16 ? 17.734 19.734 2.748 1 31.64 16 ILE B CA 1
ATOM 1515 C C . ILE B 1 16 ? 16.641 20.547 2.045 1 31.64 16 ILE B C 1
ATOM 1517 O O . ILE B 1 16 ? 16.109 21.5 2.607 1 31.64 16 ILE B O 1
ATOM 1521 N N . GLU B 1 17 ? 16.844 20.969 0.769 1 34.38 17 GLU B N 1
ATOM 1522 C CA . GLU B 1 17 ? 15.719 21.531 0.033 1 34.38 17 GLU B CA 1
ATOM 1523 C C . GLU B 1 17 ? 14.406 20.875 0.456 1 34.38 17 GLU B C 1
ATOM 1525 O O . GLU B 1 17 ? 14.266 19.656 0.395 1 34.38 17 GLU B O 1
ATOM 1530 N N . GLY B 1 18 ? 13.797 21.312 1.468 1 37.16 18 GLY B N 1
ATOM 1531 C CA . GLY B 1 18 ? 12.461 20.875 1.847 1 37.16 18 GLY B CA 1
ATOM 1532 C C . GLY B 1 18 ? 11.578 20.547 0.656 1 37.16 18 GLY B C 1
ATOM 1533 O O . GLY B 1 18 ? 11.867 20.969 -0.469 1 37.16 18 GLY B O 1
ATOM 1534 N N . ILE B 1 19 ? 10.969 19.406 0.586 1 41.47 19 ILE B N 1
ATOM 1535 C CA . ILE B 1 19 ? 9.969 19.078 -0.424 1 41.47 19 ILE B CA 1
ATOM 1536 C C . ILE B 1 19 ? 9.188 20.328 -0.812 1 41.47 19 ILE B C 1
ATOM 1538 O O . ILE B 1 19 ? 8.578 20.969 0.042 1 41.47 19 ILE B O 1
ATOM 1542 N N . VAL B 1 20 ? 9.641 21.203 -1.787 1 43.59 20 VAL B N 1
ATOM 1543 C CA . VAL B 1 20 ? 8.867 22.328 -2.289 1 43.59 20 VAL B CA 1
ATOM 1544 C C . VAL B 1 20 ? 7.488 21.859 -2.738 1 43.59 20 VAL B C 1
ATOM 1546 O O . VAL B 1 20 ? 7.367 21.125 -3.725 1 43.59 20 VAL B O 1
ATOM 1549 N N . ILE B 1 21 ? 6.527 21.594 -1.924 1 44.53 21 ILE B N 1
ATOM 1550 C CA . ILE B 1 21 ? 5.125 21.375 -2.264 1 44.53 21 ILE B CA 1
ATOM 1551 C C . ILE B 1 21 ? 4.578 22.578 -3.023 1 44.53 21 ILE B C 1
ATOM 1553 O O . ILE B 1 21 ? 4.738 23.719 -2.586 1 44.53 21 ILE B O 1
ATOM 1557 N N . PRO B 1 22 ? 4.352 22.5 -4.344 1 42.72 22 PRO B N 1
ATOM 1558 C CA . PRO B 1 22 ? 3.75 23.641 -5.043 1 42.72 22 PRO B CA 1
ATOM 1559 C C . PRO B 1 22 ? 2.723 24.375 -4.188 1 42.72 22 PRO B C 1
ATOM 1561 O O . PRO B 1 22 ? 1.854 23.75 -3.578 1 42.72 22 PRO B O 1
ATOM 1564 N N . GLN B 1 23 ? 3.086 25.438 -3.592 1 42.59 23 GLN B N 1
ATOM 1565 C CA . GLN B 1 23 ? 2.283 26.328 -2.758 1 42.59 23 GLN B CA 1
ATOM 1566 C C . GLN B 1 23 ? 1.033 26.797 -3.498 1 42.59 23 GLN B C 1
ATOM 1568 O O . GLN B 1 23 ? 1.122 27.312 -4.613 1 42.59 23 GLN B O 1
ATOM 1573 N N . THR B 1 24 ? -0.061 26.109 -3.551 1 43.53 24 THR B N 1
ATOM 1574 C CA . THR B 1 24 ? -1.27 26.828 -3.93 1 43.53 24 THR B CA 1
ATOM 1575 C C . THR B 1 24 ? -1.256 28.25 -3.357 1 43.53 24 THR B C 1
ATOM 1577 O O . THR B 1 24 ? -0.974 28.438 -2.174 1 43.53 24 THR B O 1
ATOM 1580 N N . PRO B 1 25 ? -1.28 29.297 -4.207 1 45.88 25 PRO B N 1
ATOM 1581 C CA . PRO B 1 25 ? -1.214 30.703 -3.816 1 45.88 25 PRO B CA 1
ATOM 1582 C C . PRO B 1 25 ? -2.051 31.016 -2.576 1 45.88 25 PRO B C 1
ATOM 1584 O O . PRO B 1 25 ? -1.842 32.031 -1.923 1 45.88 25 PRO B O 1
ATOM 1587 N N . ARG B 1 26 ? -3.289 30.547 -2.346 1 59.88 26 ARG B N 1
ATOM 1588 C CA . ARG B 1 26 ? -4.129 31.141 -1.311 1 59.88 26 ARG B CA 1
ATOM 1589 C C . ARG B 1 26 ? -3.773 30.594 0.066 1 59.88 26 ARG B C 1
ATOM 1591 O O . ARG B 1 26 ? -3.533 29.391 0.217 1 59.88 26 ARG B O 1
ATOM 1598 N N . ALA B 1 27 ? -3.289 31.469 0.927 1 79.19 27 ALA B N 1
ATOM 1599 C CA . ALA B 1 27 ? -3.016 31.203 2.338 1 79.19 27 ALA B CA 1
ATOM 1600 C C . ALA B 1 27 ? -4.109 30.344 2.955 1 79.19 27 ALA B C 1
ATOM 1602 O O . ALA B 1 27 ? -5.301 30.625 2.799 1 79.19 27 ALA B O 1
ATOM 1603 N N . LEU B 1 28 ? -3.779 29.094 3.48 1 92.19 28 LEU B N 1
ATOM 1604 C CA . LEU B 1 28 ? -4.727 28.188 4.137 1 92.19 28 LEU B CA 1
ATOM 1605 C C . LEU B 1 28 ? -5.5 28.922 5.23 1 92.19 28 LEU B C 1
ATOM 1607 O O . LEU B 1 28 ? -4.906 29.625 6.055 1 92.19 28 LEU B O 1
ATOM 1611 N N . ASP B 1 29 ? -6.758 28.969 5.156 1 94.5 29 ASP B N 1
ATOM 1612 C CA . ASP B 1 29 ? -7.609 29.422 6.25 1 94.5 29 ASP B CA 1
ATOM 1613 C C . ASP B 1 29 ? -7.918 28.281 7.219 1 94.5 29 ASP B C 1
ATOM 1615 O O . ASP B 1 29 ? -8.781 27.438 6.949 1 94.5 29 ASP B O 1
ATOM 1619 N N . ILE B 1 30 ? -7.289 28.203 8.359 1 95.31 30 ILE B N 1
ATOM 1620 C CA . ILE B 1 30 ? -7.367 27.062 9.273 1 95.31 30 ILE B CA 1
ATOM 1621 C C . ILE B 1 30 ? -8.766 26.984 9.875 1 95.31 30 ILE B C 1
ATOM 1623 O O . ILE B 1 30 ? -9.188 25.922 10.344 1 95.31 30 ILE B O 1
ATOM 1627 N N . ARG B 1 31 ? -9.523 28.141 9.93 1 95.75 31 ARG B N 1
ATOM 1628 C CA . ARG B 1 31 ? -10.875 28.125 10.469 1 95.75 31 ARG B CA 1
ATOM 1629 C C . ARG B 1 31 ? -11.82 27.359 9.555 1 95.75 31 ARG B C 1
ATOM 1631 O O . ARG B 1 31 ? -12.781 26.734 10.016 1 95.75 31 ARG B O 1
ATOM 1638 N N . LYS B 1 32 ? -11.539 27.344 8.297 1 96.69 32 LYS B N 1
ATOM 1639 C CA . LYS B 1 32 ? -12.414 26.688 7.328 1 96.69 32 LYS B CA 1
ATOM 1640 C C . LYS B 1 32 ? -12.18 25.188 7.305 1 96.69 32 LYS B C 1
ATOM 1642 O O . LYS B 1 32 ? -13.023 24.422 6.824 1 96.69 32 LYS B O 1
ATOM 1647 N N . VAL B 1 33 ? -11.047 24.672 7.77 1 97.31 33 VAL B N 1
ATOM 1648 C CA . VAL B 1 33 ? -10.781 23.25 7.75 1 97.31 33 VAL B CA 1
ATOM 1649 C C . VAL B 1 33 ? -11.227 22.609 9.07 1 97.31 33 VAL B C 1
ATOM 1651 O O . VAL B 1 33 ? -11.133 21.406 9.242 1 97.31 33 VAL B O 1
ATOM 1654 N N . ALA B 1 34 ? -11.711 23.406 9.945 1 98.19 34 ALA B N 1
ATOM 1655 C CA . ALA B 1 34 ? -12.148 22.922 11.25 1 98.19 34 ALA B CA 1
ATOM 1656 C C . ALA B 1 34 ? -13.273 21.906 11.109 1 98.19 34 ALA B C 1
ATOM 1658 O O . ALA B 1 34 ? -14.148 22.047 10.25 1 98.19 34 ALA B O 1
ATOM 1659 N N . GLY B 1 35 ? -13.258 20.906 12.062 1 98.06 35 GLY B N 1
ATOM 1660 C CA . GLY B 1 35 ? -14.367 19.969 12.125 1 98.06 35 GLY B CA 1
ATOM 1661 C C . GLY B 1 35 ? -13.945 18.547 11.805 1 98.06 35 GLY B C 1
ATOM 1662 O O . GLY B 1 35 ? -12.758 18.203 11.859 1 98.06 35 GLY B O 1
ATOM 1663 N N . MET B 1 36 ? -14.969 17.688 11.555 1 97.69 36 MET B N 1
ATOM 1664 C CA . MET B 1 36 ? -14.758 16.25 11.375 1 97.69 36 MET B CA 1
ATOM 1665 C C . MET B 1 36 ? -14.273 15.938 9.961 1 97.69 36 MET B C 1
ATOM 1667 O O . MET B 1 36 ? -14.719 16.562 9 1 97.69 36 MET B O 1
ATOM 1671 N N . TRP B 1 37 ? -13.422 15.023 9.891 1 97.88 37 TRP B N 1
ATOM 1672 C CA . TRP B 1 37 ? -12.898 14.516 8.625 1 97.88 37 TRP B CA 1
ATOM 1673 C C . TRP B 1 37 ? -12.781 13 8.656 1 97.88 37 TRP B C 1
ATOM 1675 O O . TRP B 1 37 ? -12.852 12.383 9.719 1 97.88 37 TRP B O 1
ATOM 1685 N N . HIS B 1 38 ? -12.617 12.422 7.457 1 97.38 38 HIS B N 1
ATOM 1686 C CA . HIS B 1 38 ? -12.414 10.992 7.285 1 97.38 38 HIS B CA 1
ATOM 1687 C C . HIS B 1 38 ? -11.266 10.711 6.324 1 97.38 38 HIS B C 1
ATOM 1689 O O . HIS B 1 38 ? -11.188 11.305 5.25 1 97.38 38 HIS B O 1
ATOM 1695 N N . SER B 1 39 ? -10.391 9.812 6.727 1 97.56 39 SER B N 1
ATOM 1696 C CA . SER B 1 39 ? -9.305 9.406 5.848 1 97.56 39 SER B CA 1
ATOM 1697 C C . SER B 1 39 ? -9.797 8.5 4.727 1 97.56 39 SER B C 1
ATOM 1699 O O . SER B 1 39 ? -10.375 7.441 4.992 1 97.56 39 SER B O 1
ATOM 1701 N N . MET B 1 40 ? -9.539 8.906 3.459 1 97.81 40 MET B N 1
ATOM 1702 C CA . MET B 1 40 ? -10.094 8.164 2.328 1 97.81 40 MET B CA 1
ATOM 1703 C C . MET B 1 40 ? -8.984 7.477 1.537 1 97.81 40 MET B C 1
ATOM 1705 O O . MET B 1 40 ? -9.25 6.555 0.766 1 97.81 40 MET B O 1
ATOM 1709 N N . ALA B 1 41 ? -7.777 7.93 1.616 1 97.88 41 ALA B N 1
ATOM 1710 C CA . ALA B 1 41 ? -6.613 7.344 0.956 1 97.88 41 ALA B CA 1
ATOM 1711 C C . ALA B 1 41 ? -5.32 7.746 1.658 1 97.88 41 ALA B C 1
ATOM 1713 O O . ALA B 1 41 ? -5.285 8.75 2.379 1 97.88 41 ALA B O 1
ATOM 1714 N N . MET B 1 42 ? -4.258 6.992 1.505 1 97.44 42 MET B N 1
ATOM 1715 C CA . MET B 1 42 ? -2.924 7.285 2.02 1 97.44 42 MET B CA 1
ATOM 1716 C C . MET B 1 42 ? -1.852 6.902 1.007 1 97.44 42 MET B C 1
ATOM 1718 O O . MET B 1 42 ? -2.082 6.051 0.144 1 97.44 42 MET B O 1
ATOM 1722 N N . ALA B 1 43 ? -0.762 7.547 1.124 1 97.44 43 ALA B N 1
ATOM 1723 C CA . ALA B 1 43 ? 0.404 7.234 0.302 1 97.44 43 ALA B CA 1
ATOM 1724 C C . ALA B 1 43 ? 1.7 7.508 1.062 1 97.44 43 ALA B C 1
ATOM 1726 O O . ALA B 1 43 ? 1.738 8.359 1.95 1 97.44 43 ALA B O 1
ATOM 1727 N N . ALA B 1 44 ? 2.701 6.785 0.763 1 95.5 44 ALA B N 1
ATOM 1728 C CA . ALA B 1 44 ? 4.008 6.992 1.387 1 95.5 44 ALA B CA 1
ATOM 1729 C C . ALA B 1 44 ? 5.133 6.805 0.377 1 95.5 44 ALA B C 1
ATOM 1731 O O . ALA B 1 44 ? 5.012 6.008 -0.558 1 95.5 44 ALA B O 1
ATOM 1732 N N . SER B 1 45 ? 6.215 7.508 0.644 1 94.56 45 SER B N 1
ATOM 1733 C CA . SER B 1 45 ? 7.293 7.508 -0.341 1 94.56 45 SER B CA 1
ATOM 1734 C C . SER B 1 45 ? 8.375 6.5 0.024 1 94.56 45 SER B C 1
ATOM 1736 O O . SER B 1 45 ? 9.367 6.359 -0.696 1 94.56 45 SER B O 1
ATOM 1738 N N . ASP B 1 46 ? 8.258 5.828 1.133 1 92.88 46 ASP B N 1
ATOM 1739 C CA . ASP B 1 46 ? 9.234 4.844 1.586 1 92.88 46 ASP B CA 1
ATOM 1740 C C . ASP B 1 46 ? 8.562 3.523 1.946 1 92.88 46 ASP B C 1
ATOM 1742 O O . ASP B 1 46 ? 7.68 3.486 2.807 1 92.88 46 ASP B O 1
ATOM 1746 N N . ILE B 1 47 ? 8.992 2.449 1.342 1 91.44 47 ILE B N 1
ATOM 1747 C CA . ILE B 1 47 ? 8.359 1.141 1.479 1 91.44 47 ILE B CA 1
ATOM 1748 C C . ILE B 1 47 ? 8.562 0.619 2.9 1 91.44 47 ILE B C 1
ATOM 1750 O O . ILE B 1 47 ? 7.797 -0.226 3.371 1 91.44 47 ILE B O 1
ATOM 1754 N N . SER B 1 48 ? 9.594 1.102 3.607 1 87.94 48 SER B N 1
ATOM 1755 C CA . SER B 1 48 ? 9.891 0.622 4.953 1 87.94 48 SER B CA 1
ATOM 1756 C C . SER B 1 48 ? 8.805 1.034 5.938 1 87.94 48 SER B C 1
ATOM 1758 O O . SER B 1 48 ? 8.695 0.462 7.023 1 87.94 48 SER B O 1
ATOM 1760 N N . LEU B 1 49 ? 7.984 2 5.531 1 88.5 49 LEU B N 1
ATOM 1761 C CA . LEU B 1 49 ? 6.91 2.465 6.402 1 88.5 49 LEU B CA 1
ATOM 1762 C C . LEU B 1 49 ? 5.82 1.408 6.531 1 88.5 49 LEU B C 1
ATOM 1764 O O . LEU B 1 49 ? 5 1.464 7.453 1 88.5 49 LEU B O 1
ATOM 1768 N N . LEU B 1 50 ? 5.789 0.49 5.617 1 86.25 50 LEU B N 1
ATOM 1769 C CA . LEU B 1 50 ? 4.832 -0.61 5.664 1 86.25 50 LEU B CA 1
ATOM 1770 C C . LEU B 1 50 ? 4.996 -1.417 6.949 1 86.25 50 LEU B C 1
ATOM 1772 O O . LEU B 1 50 ? 4.012 -1.867 7.535 1 86.25 50 LEU B O 1
ATOM 1776 N N . ASP B 1 51 ? 6.223 -1.54 7.426 1 81.19 51 ASP B N 1
ATOM 1777 C CA . ASP B 1 51 ? 6.523 -2.406 8.562 1 81.19 51 ASP B CA 1
ATOM 1778 C C . ASP B 1 51 ? 6.984 -1.591 9.766 1 81.19 51 ASP B C 1
ATOM 1780 O O . ASP B 1 51 ? 7.508 -2.146 10.734 1 81.19 51 ASP B O 1
ATOM 1784 N N . ALA B 1 52 ? 6.91 -0.354 9.648 1 81.31 52 ALA B N 1
ATOM 1785 C CA . ALA B 1 52 ? 7.391 0.475 10.75 1 81.31 52 ALA B CA 1
ATOM 1786 C C . ALA B 1 52 ? 6.645 0.153 12.039 1 81.31 52 ALA B C 1
ATOM 1788 O O . ALA B 1 52 ? 5.43 -0.061 12.031 1 81.31 52 ALA B O 1
ATOM 1789 N N . GLU B 1 53 ? 7.352 0.118 13.039 1 77.31 53 GLU B N 1
ATOM 1790 C CA . GLU B 1 53 ? 6.812 -0.282 14.336 1 77.31 53 GLU B CA 1
ATOM 1791 C C . GLU B 1 53 ? 5.707 0.667 14.789 1 77.31 53 GLU B C 1
ATOM 1793 O O . GLU B 1 53 ? 4.738 0.243 15.422 1 77.31 53 GLU B O 1
ATOM 1798 N N . ASN B 1 54 ? 5.898 1.893 14.477 1 76.81 54 ASN B N 1
ATOM 1799 C CA . ASN B 1 54 ? 4.922 2.879 14.93 1 76.81 54 ASN B CA 1
ATOM 1800 C C . ASN B 1 54 ? 3.713 2.936 14 1 76.81 54 ASN B C 1
ATOM 1802 O O . ASN B 1 54 ? 2.799 3.734 14.211 1 76.81 54 ASN B O 1
ATOM 1806 N N . ALA B 1 55 ? 3.674 2.148 12.906 1 77.88 55 ALA B N 1
ATOM 1807 C CA . ALA B 1 55 ? 2.562 1.919 11.984 1 77.88 55 ALA B CA 1
ATOM 1808 C C . ALA B 1 55 ? 1.971 3.238 11.5 1 77.88 55 ALA B C 1
ATOM 1810 O O . ALA B 1 55 ? 0.764 3.467 11.617 1 77.88 55 ALA B O 1
ATOM 1811 N N . PRO B 1 56 ? 2.83 4.102 10.883 1 84.69 56 PRO B N 1
ATOM 1812 C CA . PRO B 1 56 ? 2.342 5.426 10.5 1 84.69 56 PRO B CA 1
ATOM 1813 C C . PRO B 1 56 ? 1.212 5.371 9.477 1 84.69 56 PRO B C 1
ATOM 1815 O O . PRO B 1 56 ? 0.457 6.332 9.328 1 84.69 56 PRO B O 1
ATOM 1818 N N . LEU B 1 57 ? 1.052 4.27 8.812 1 89.44 57 LEU B N 1
ATOM 1819 C CA . LEU B 1 57 ? 0.033 4.113 7.777 1 89.44 57 LEU B CA 1
ATOM 1820 C C . LEU B 1 57 ? -1.256 3.551 8.367 1 89.44 57 LEU B C 1
ATOM 1822 O O . LEU B 1 57 ? -2.156 3.143 7.633 1 89.44 57 LEU B O 1
ATOM 1826 N N . ARG B 1 58 ? -1.325 3.582 9.68 1 90.12 58 ARG B N 1
ATOM 1827 C CA . ARG B 1 58 ? -2.52 3.15 10.398 1 90.12 58 ARG B CA 1
ATOM 1828 C C . ARG B 1 58 ? -3.016 4.246 11.344 1 90.12 58 ARG B C 1
ATOM 1830 O O . ARG B 1 58 ? -3.631 3.955 12.367 1 90.12 58 ARG B O 1
ATOM 1837 N N . VAL B 1 59 ? -2.672 5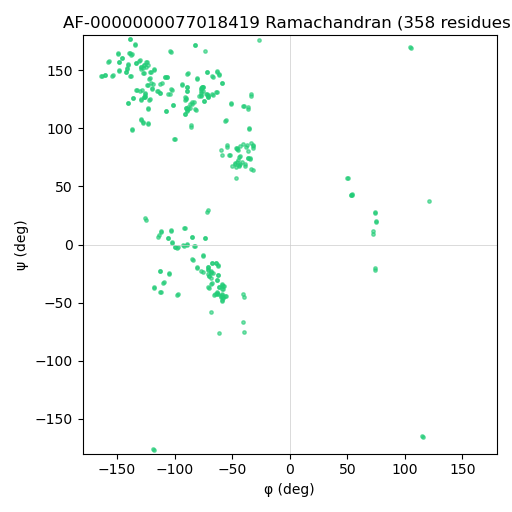.418 11.078 1 91.62 59 VAL B N 1
ATOM 1838 C CA . VAL B 1 59 ? -3.133 6.594 11.812 1 91.62 59 VAL B CA 1
ATOM 1839 C C . VAL B 1 59 ? -4.16 7.355 10.969 1 91.62 59 VAL B C 1
ATOM 1841 O O . VAL B 1 59 ? -3.873 7.75 9.836 1 91.62 59 VAL B O 1
ATOM 1844 N N . TYR B 1 60 ? -5.289 7.664 11.562 1 95.88 60 TYR B N 1
ATOM 1845 C CA . TYR B 1 60 ? -6.395 8.258 10.812 1 95.88 60 TYR B CA 1
ATOM 1846 C C . TYR B 1 60 ? -6.855 9.555 11.461 1 95.88 60 TYR B C 1
ATOM 1848 O O . TYR B 1 60 ? -7.129 9.602 12.664 1 95.88 60 TYR B O 1
ATOM 1856 N N . VAL B 1 61 ? -6.953 10.578 10.656 1 97.06 61 VAL B N 1
ATOM 1857 C CA . VAL B 1 61 ? -7.418 11.867 11.156 1 97.06 61 VAL B CA 1
ATOM 1858 C C . VAL B 1 61 ? -8.93 11.828 11.383 1 97.06 61 VAL B C 1
ATOM 1860 O O . VAL B 1 61 ? -9.672 11.312 10.547 1 97.06 61 VAL B O 1
ATOM 1863 N N . GLN B 1 62 ? -9.352 12.367 12.516 1 97.38 62 GLN B N 1
ATOM 1864 C CA . GLN B 1 62 ? -10.766 12.383 12.867 1 97.38 62 GLN B CA 1
ATOM 1865 C C . GLN B 1 62 ? -11.312 13.812 12.852 1 97.38 62 GLN B C 1
ATOM 1867 O O . GLN B 1 62 ? -12.445 14.039 12.414 1 97.38 62 GLN B O 1
ATOM 1872 N N . GLU B 1 63 ? -10.484 14.68 13.367 1 98.38 63 GLU B N 1
ATOM 1873 C CA . GLU B 1 63 ? -10.961 16.047 13.508 1 98.38 63 GLU B CA 1
ATOM 1874 C C . GLU B 1 63 ? -9.797 17.047 13.492 1 98.38 63 GLU B C 1
ATOM 1876 O O . GLU B 1 63 ? -8.727 16.75 14.023 1 98.38 63 GLU B O 1
ATOM 1881 N N . LEU B 1 64 ? -10.062 18.203 12.922 1 98.44 64 LEU B N 1
ATOM 1882 C CA . LEU B 1 64 ? -9.133 19.328 12.992 1 98.44 64 LEU B CA 1
ATOM 1883 C C . LEU B 1 64 ? -9.719 20.469 13.82 1 98.44 64 LEU B C 1
ATOM 1885 O O . LEU B 1 64 ? -10.852 20.891 13.578 1 98.44 64 LEU B O 1
ATOM 1889 N N . ARG B 1 65 ? -8.891 20.953 14.773 1 98.44 65 ARG B N 1
ATOM 1890 C CA . ARG B 1 65 ? -9.336 22 15.695 1 98.44 65 ARG B CA 1
ATOM 1891 C C . ARG B 1 65 ? -8.359 23.156 15.703 1 98.44 65 ARG B C 1
ATOM 1893 O O . ARG B 1 65 ? -7.309 23.094 16.359 1 98.44 65 ARG B O 1
ATOM 1900 N N . PRO B 1 66 ? -8.719 24.266 15.086 1 97.81 66 PRO B N 1
ATOM 1901 C CA . PRO B 1 66 ? -7.875 25.453 15.195 1 97.81 66 PRO B CA 1
ATOM 1902 C C . PRO B 1 66 ? -7.844 26.031 16.609 1 97.81 66 PRO B C 1
ATOM 1904 O O . PRO B 1 66 ? -8.844 25.984 17.328 1 97.81 66 PRO B O 1
ATOM 1907 N N . THR B 1 67 ? -6.68 26.547 16.953 1 97.38 67 THR B N 1
ATOM 1908 C CA . THR B 1 67 ? -6.551 27.219 18.25 1 97.38 67 THR B CA 1
ATOM 1909 C C . THR B 1 67 ? -6.531 28.734 18.078 1 97.38 67 THR B C 1
ATOM 1911 O O . THR B 1 67 ? -6.328 29.234 16.969 1 97.38 67 THR B O 1
ATOM 1914 N N . PRO B 1 68 ? -6.691 29.484 19.156 1 95.94 68 PRO B N 1
ATOM 1915 C CA . PRO B 1 68 ? -6.625 30.938 19.078 1 95.94 68 PRO B CA 1
ATOM 1916 C C . PRO B 1 68 ? -5.262 31.453 18.609 1 95.94 68 PRO B C 1
ATOM 1918 O O . PRO B 1 68 ? -5.168 32.531 18.047 1 95.94 68 PRO B O 1
ATOM 1921 N N . GLU B 1 69 ? -4.145 30.734 18.812 1 96.25 69 GLU B N 1
ATOM 1922 C CA . GLU B 1 69 ? -2.791 31.125 18.422 1 96.25 69 GLU B CA 1
ATOM 1923 C C . GLU B 1 69 ? -2.498 30.75 16.969 1 96.25 69 GLU B C 1
ATOM 1925 O O . GLU B 1 69 ? -1.354 30.828 16.531 1 96.25 69 GLU B O 1
ATOM 1930 N N . ASP B 1 70 ? -3.545 30.25 16.234 1 94.81 70 ASP B N 1
ATOM 1931 C CA . ASP B 1 70 ? -3.486 29.891 14.82 1 94.81 70 ASP B CA 1
ATOM 1932 C C . ASP B 1 70 ? -2.723 28.578 14.617 1 94.81 70 ASP B C 1
ATOM 1934 O O . ASP B 1 70 ? -2.18 28.344 13.539 1 94.81 70 ASP B O 1
ATOM 1938 N N . ASN B 1 71 ? -2.625 27.797 15.703 1 97.56 71 ASN B N 1
ATOM 1939 C CA . ASN B 1 71 ? -2.191 26.406 15.57 1 97.56 71 ASN B CA 1
ATOM 1940 C C . ASN B 1 71 ? -3.348 25.5 15.172 1 97.56 71 ASN B C 1
ATOM 1942 O O . ASN B 1 71 ? -4.488 25.953 15.07 1 97.56 71 ASN B O 1
ATOM 1946 N N . LEU B 1 72 ? -3.014 24.281 14.867 1 97.88 72 LEU B N 1
ATOM 1947 C CA . LEU B 1 72 ? -4.023 23.312 14.469 1 97.88 72 LEU B CA 1
ATOM 1948 C C . LEU B 1 72 ? -3.879 22.031 15.281 1 97.88 72 LEU B C 1
ATOM 1950 O O . LEU B 1 72 ? -2.918 21.266 15.094 1 97.88 72 LEU B O 1
ATOM 1954 N N . GLU B 1 73 ? -4.797 21.812 16.172 1 98.06 73 GLU B N 1
ATOM 1955 C CA . GLU B 1 73 ? -4.836 20.531 16.891 1 98.06 73 GLU B CA 1
ATOM 1956 C C . GLU B 1 73 ? -5.457 19.438 16.016 1 98.06 73 GLU B C 1
ATOM 1958 O O . GLU B 1 73 ? -6.566 19.594 15.508 1 98.06 73 GLU B O 1
ATOM 1963 N N . ILE B 1 74 ? -4.797 18.344 15.875 1 97.62 74 ILE B N 1
ATOM 1964 C CA . ILE B 1 74 ? -5.246 17.219 15.07 1 97.62 74 ILE B CA 1
ATOM 1965 C C . ILE B 1 74 ? -5.684 16.078 15.984 1 97.62 74 ILE B C 1
ATOM 1967 O O . ILE B 1 74 ? -4.875 15.516 16.719 1 97.62 74 ILE B O 1
ATOM 1971 N N . ILE B 1 75 ? -6.934 15.789 15.922 1 97.69 75 ILE B N 1
ATOM 1972 C CA . ILE B 1 75 ? -7.453 14.633 16.641 1 97.69 75 ILE B CA 1
ATOM 1973 C C . ILE B 1 75 ? -7.402 13.398 15.734 1 97.69 75 ILE B C 1
ATOM 1975 O O . ILE B 1 75 ? -7.879 13.445 14.594 1 97.69 75 ILE B O 1
ATOM 1979 N N . LEU B 1 76 ? -6.789 12.352 16.219 1 95.5 76 LEU B N 1
ATOM 1980 C CA . LEU B 1 76 ? -6.594 11.188 15.367 1 95.5 76 LEU B CA 1
ATOM 1981 C C . LEU B 1 76 ? -6.871 9.898 16.125 1 95.5 76 LEU B C 1
ATOM 1983 O O . LEU B 1 76 ? -7.004 9.914 17.359 1 95.5 76 LEU B O 1
ATOM 1987 N N . ARG B 1 77 ? -7.043 8.898 15.367 1 94.5 77 ARG B N 1
ATOM 1988 C CA . ARG B 1 77 ? -7.203 7.551 15.906 1 94.5 77 ARG B CA 1
ATOM 1989 C C . ARG B 1 77 ? -6.133 6.613 15.359 1 94.5 77 ARG B C 1
ATOM 1991 O O . ARG B 1 77 ? -5.781 6.688 14.18 1 94.5 77 ARG B O 1
ATOM 1998 N N . LYS B 1 78 ? -5.695 5.758 16.156 1 90.62 78 LYS B N 1
ATOM 1999 C CA . LYS B 1 78 ? -4.688 4.773 15.773 1 90.62 78 LYS B CA 1
ATOM 2000 C C . LYS B 1 78 ? -4.863 3.473 16.547 1 90.62 78 LYS B C 1
ATOM 2002 O O . LYS B 1 78 ? -5.578 3.436 17.562 1 90.62 78 LYS B O 1
ATOM 2007 N N . ARG B 1 79 ? -4.242 2.51 16.047 1 83.06 79 ARG B N 1
ATOM 2008 C CA . ARG B 1 79 ? -4.27 1.231 16.75 1 83.06 79 ARG B CA 1
ATOM 2009 C C . ARG B 1 79 ? -3.102 1.113 17.719 1 83.06 79 ARG B C 1
ATOM 2011 O O . ARG B 1 79 ? -1.951 1.354 17.344 1 83.06 79 ARG B O 1
ATOM 2018 N N . GLU B 1 80 ? -3.438 0.856 18.953 1 80.75 80 GLU B N 1
ATOM 2019 C CA . GLU B 1 80 ? -2.463 0.585 20 1 80.75 80 GLU B CA 1
ATOM 2020 C C . GLU B 1 80 ? -2.898 -0.597 20.875 1 80.75 80 GLU B C 1
ATOM 2022 O O . GLU B 1 80 ? -3.988 -0.585 21.438 1 80.75 80 GLU B O 1
ATOM 2027 N N . ASN B 1 81 ? -1.982 -1.578 20.984 1 79.5 81 ASN B N 1
ATOM 2028 C CA . ASN B 1 81 ? -2.246 -2.756 21.812 1 79.5 81 ASN B CA 1
ATOM 2029 C C . ASN B 1 81 ? -3.572 -3.414 21.438 1 79.5 81 ASN B C 1
ATOM 2031 O O . ASN B 1 81 ? -4.41 -3.658 22.297 1 79.5 81 ASN B O 1
ATOM 2035 N N . SER B 1 82 ? -3.828 -3.518 20.141 1 77.69 82 SER B N 1
ATOM 2036 C CA . SER B 1 82 ? -4.969 -4.238 19.578 1 77.69 82 SER B CA 1
ATOM 2037 C C . SER B 1 82 ? -6.273 -3.488 19.828 1 77.69 82 SER B C 1
ATOM 2039 O O . SER B 1 82 ? -7.355 -4.078 19.781 1 77.69 82 SER B O 1
ATOM 2041 N N . ALA B 1 83 ? -6.184 -2.275 20.266 1 85.44 83 ALA B N 1
ATOM 2042 C CA . ALA B 1 83 ? -7.359 -1.424 20.422 1 85.44 83 ALA B CA 1
ATOM 2043 C C . ALA B 1 83 ? -7.195 -0.116 19.656 1 85.44 83 ALA B C 1
ATOM 2045 O O . ALA B 1 83 ? -6.07 0.307 19.359 1 85.44 83 ALA B O 1
ATOM 2046 N N . CYS B 1 84 ? -8.312 0.406 19.281 1 90.38 84 CYS B N 1
ATOM 2047 C CA . CYS B 1 84 ? -8.297 1.727 18.672 1 90.38 84 CYS B CA 1
ATOM 2048 C C . CYS B 1 84 ? -8.312 2.826 19.719 1 90.38 84 CYS B C 1
ATOM 2050 O O . CYS B 1 84 ? -9.219 2.881 20.547 1 90.38 84 CYS B O 1
ATOM 2052 N N . VAL B 1 85 ? -7.344 3.646 19.734 1 92.38 85 VAL B N 1
ATOM 2053 C CA . VAL B 1 85 ? -7.246 4.719 20.734 1 92.38 85 VAL B CA 1
ATOM 2054 C C . VAL B 1 85 ? -7.281 6.074 20.031 1 92.38 85 VAL B C 1
ATOM 2056 O O . VAL B 1 85 ? -6.863 6.195 18.875 1 92.38 85 VAL B O 1
ATOM 2059 N N . GLU B 1 86 ? -7.801 7.012 20.75 1 93.81 86 GLU B N 1
ATOM 2060 C CA . GLU B 1 86 ? -7.805 8.391 20.281 1 93.81 86 GLU B CA 1
ATOM 2061 C C . GLU B 1 86 ? -6.59 9.156 20.797 1 93.81 86 GLU B C 1
ATOM 2063 O O . GLU B 1 86 ? -6.18 8.977 21.938 1 93.81 86 GLU B O 1
ATOM 2068 N N . GLY B 1 87 ? -6.02 9.914 19.953 1 93.12 87 GLY B N 1
ATOM 2069 C CA . GLY B 1 87 ? -4.906 10.781 20.312 1 93.12 87 GLY B CA 1
ATOM 2070 C C . GLY B 1 87 ? -4.988 12.148 19.672 1 93.12 87 GLY B C 1
ATOM 2071 O O . GLY B 1 87 ? -5.98 12.477 19.016 1 93.12 87 GLY B O 1
ATOM 2072 N N . ASN B 1 88 ? -4.012 12.992 20.047 1 94.69 88 ASN B N 1
ATOM 2073 C CA . ASN B 1 88 ? -3.949 14.312 19.438 1 94.69 88 ASN B CA 1
ATOM 2074 C C . ASN B 1 88 ? -2.506 14.75 19.203 1 94.69 88 ASN B C 1
ATOM 2076 O O . ASN B 1 88 ? -1.594 14.32 19.906 1 94.69 88 ASN B O 1
ATOM 2080 N N . ILE B 1 89 ? -2.371 15.5 18.188 1 95 89 ILE B N 1
ATOM 2081 C CA . ILE B 1 89 ? -1.103 16.141 17.844 1 95 89 ILE B CA 1
ATOM 2082 C C . ILE B 1 89 ? -1.314 17.625 17.625 1 95 89 ILE B C 1
ATOM 2084 O O . ILE B 1 89 ? -2.273 18.047 16.969 1 95 89 ILE B O 1
ATOM 2088 N N . MET B 1 90 ? -0.406 18.453 18.266 1 97.5 90 MET B N 1
ATOM 2089 C CA . MET B 1 90 ? -0.475 19.891 18.047 1 97.5 90 MET B CA 1
ATOM 2090 C C . MET B 1 90 ? 0.413 20.312 16.875 1 97.5 90 MET B C 1
ATOM 2092 O O . MET B 1 90 ? 1.635 20.156 16.938 1 97.5 90 MET B O 1
ATOM 2096 N N . ALA B 1 91 ? -0.208 20.734 15.844 1 97.44 91 ALA B N 1
ATOM 2097 C CA . ALA B 1 91 ? 0.513 21.297 14.703 1 97.44 91 ALA B CA 1
ATOM 2098 C C . ALA B 1 91 ? 0.706 22.797 14.867 1 97.44 91 ALA B C 1
ATOM 2100 O O . ALA B 1 91 ? -0.257 23.562 14.789 1 97.44 91 ALA B O 1
ATOM 2101 N N . GLN B 1 92 ? 1.943 23.203 14.992 1 97.75 92 GLN B N 1
ATOM 2102 C CA . GLN B 1 92 ? 2.264 24.609 15.234 1 97.75 92 GLN B CA 1
ATOM 2103 C C . GLN B 1 92 ? 2.436 25.375 13.922 1 97.75 92 GLN B C 1
ATOM 2105 O O . GLN B 1 92 ? 3.129 24.906 13.016 1 97.75 92 GLN B O 1
ATOM 2110 N N . LYS B 1 93 ? 1.861 26.5 13.898 1 96.06 93 LYS B N 1
ATOM 2111 C CA . LYS B 1 93 ? 1.939 27.312 12.695 1 96.06 93 LYS B CA 1
ATOM 2112 C C . LYS B 1 93 ? 3.381 27.719 12.391 1 96.06 93 LYS B C 1
ATOM 2114 O O . LYS B 1 93 ? 4.207 27.812 13.297 1 96.06 93 LYS B O 1
ATOM 2119 N N . THR B 1 94 ? 3.625 27.844 11.125 1 95.56 94 THR B N 1
ATOM 2120 C CA . THR B 1 94 ? 4.895 28.375 10.648 1 95.56 94 THR B CA 1
ATOM 2121 C C . THR B 1 94 ? 4.672 29.672 9.852 1 95.56 94 THR B C 1
ATOM 2123 O O . THR B 1 94 ? 3.566 30.203 9.828 1 95.56 94 THR B O 1
ATOM 2126 N N . GLU B 1 95 ? 5.82 30.203 9.297 1 92.88 95 GLU B N 1
ATOM 2127 C CA . GLU B 1 95 ? 5.707 31.391 8.445 1 92.88 95 GLU B CA 1
ATOM 2128 C C . GLU B 1 95 ? 4.875 31.094 7.199 1 92.88 95 GLU B C 1
ATOM 2130 O O . GLU B 1 95 ? 4.234 32 6.656 1 92.88 95 GLU B O 1
ATOM 2135 N N . ASP B 1 96 ? 4.93 29.891 6.773 1 92.06 96 ASP B N 1
ATOM 2136 C CA . ASP B 1 96 ? 4.09 29.422 5.672 1 92.06 96 ASP B CA 1
ATOM 2137 C C . ASP B 1 96 ? 2.732 28.938 6.18 1 92.06 96 ASP B C 1
ATOM 2139 O O . ASP B 1 96 ? 2.658 27.984 6.949 1 92.06 96 ASP B O 1
ATOM 2143 N N . PRO B 1 97 ? 1.656 29.594 5.746 1 90.94 97 PRO B N 1
ATOM 2144 C CA . PRO B 1 97 ? 0.336 29.266 6.297 1 90.94 97 PRO B CA 1
ATOM 2145 C C . PRO B 1 97 ? -0.11 27.844 5.969 1 90.94 97 PRO B C 1
ATOM 2147 O O . PRO B 1 97 ? -1.061 27.344 6.574 1 90.94 97 PRO B O 1
ATOM 2150 N N . ALA B 1 98 ? 0.485 27.219 5.066 1 92.38 98 ALA B N 1
ATOM 2151 C CA . ALA B 1 98 ? 0.077 25.875 4.68 1 92.38 98 ALA B CA 1
ATOM 2152 C C . ALA B 1 98 ? 0.978 24.828 5.324 1 92.38 98 ALA B C 1
ATOM 2154 O O . ALA B 1 98 ? 0.823 23.625 5.074 1 92.38 98 ALA B O 1
ATOM 2155 N N . VAL B 1 99 ? 1.948 25.297 6.055 1 95.31 99 VAL B N 1
ATOM 2156 C CA . VAL B 1 99 ? 2.926 24.391 6.641 1 95.31 99 VAL B CA 1
ATOM 2157 C C . VAL B 1 99 ? 2.9 24.516 8.164 1 95.31 99 VAL B C 1
ATOM 2159 O O . VAL B 1 99 ? 2.871 25.625 8.703 1 95.31 99 VAL B O 1
ATOM 2162 N N . PHE B 1 100 ? 2.902 23.375 8.82 1 96.5 100 PHE B N 1
ATOM 2163 C CA . PHE B 1 100 ? 2.93 23.297 10.273 1 96.5 100 PHE B CA 1
ATOM 2164 C C . PHE B 1 100 ? 4.098 22.453 10.758 1 96.5 100 PHE B C 1
ATOM 2166 O O . PHE B 1 100 ? 4.652 21.656 9.984 1 96.5 100 PHE B O 1
ATOM 2173 N N . THR B 1 101 ? 4.484 22.672 11.945 1 95.94 101 THR B N 1
ATOM 2174 C CA . THR B 1 101 ? 5.48 21.812 12.578 1 95.94 101 THR B CA 1
ATOM 2175 C C . THR B 1 101 ? 4.855 21.016 13.719 1 95.94 101 THR B C 1
ATOM 2177 O O . THR B 1 101 ? 4.039 21.531 14.477 1 95.94 101 THR B O 1
ATOM 2180 N N . ILE B 1 102 ? 5.25 19.766 13.766 1 94.06 102 ILE B N 1
ATOM 2181 C CA . ILE B 1 102 ? 4.785 18.938 14.859 1 94.06 102 ILE B CA 1
ATOM 2182 C C . ILE B 1 102 ? 5.98 18.297 15.57 1 94.06 102 ILE B C 1
ATOM 2184 O O . ILE B 1 102 ? 7.066 18.203 15 1 94.06 102 ILE B O 1
ATOM 2188 N N . ASP B 1 103 ? 5.699 18 16.859 1 88.56 103 ASP B N 1
ATOM 2189 C CA . ASP B 1 103 ? 6.68 17.203 17.594 1 88.56 103 ASP B CA 1
ATOM 2190 C C . ASP B 1 103 ? 6.266 15.742 17.672 1 88.56 103 ASP B C 1
ATOM 2192 O O . ASP B 1 103 ? 5.504 15.344 18.547 1 88.56 103 ASP B O 1
ATOM 2196 N N . TYR B 1 104 ? 6.621 14.945 16.828 1 80.69 104 TYR B N 1
ATOM 2197 C CA . TYR B 1 104 ? 6.332 13.523 16.703 1 80.69 104 TYR B CA 1
ATOM 2198 C C . TYR B 1 104 ? 7.582 12.75 16.312 1 80.69 104 TYR B C 1
ATOM 2200 O O . TYR B 1 104 ? 7.875 12.586 15.125 1 80.69 104 TYR B O 1
ATOM 2208 N N . GLN B 1 105 ? 8.211 12.148 17.312 1 77.62 105 GLN B N 1
ATOM 2209 C CA . GLN B 1 105 ? 9.492 11.484 17.109 1 77.62 105 GLN B CA 1
ATOM 2210 C C . GLN B 1 105 ? 10.5 12.43 16.469 1 77.62 105 GLN B C 1
ATOM 2212 O O . GLN B 1 105 ? 11.164 12.078 15.484 1 77.62 105 GLN B O 1
ATOM 2217 N N . GLY B 1 106 ? 10.5 13.625 16.984 1 81.62 106 GLY B N 1
ATOM 2218 C CA . GLY B 1 106 ? 11.273 14.734 16.453 1 81.62 106 GLY B CA 1
ATOM 2219 C C . GLY B 1 106 ? 10.438 15.742 15.688 1 81.62 106 GLY B C 1
ATOM 2220 O O . GLY B 1 106 ? 9.242 15.516 15.453 1 81.62 106 GLY B O 1
ATOM 2221 N N . GLU B 1 107 ? 11.047 16.828 15.383 1 88.38 107 GLU B N 1
ATOM 2222 C CA . GLU B 1 107 ? 10.328 17.875 14.656 1 88.38 107 GLU B CA 1
ATOM 2223 C C . GLU B 1 107 ? 10.062 17.453 13.211 1 88.38 107 GLU B C 1
ATOM 2225 O O . GLU B 1 107 ? 10.977 17.031 12.508 1 88.38 107 GLU B O 1
ATOM 2230 N N . ARG B 1 108 ? 8.797 17.562 12.914 1 90.38 108 ARG B N 1
ATOM 2231 C CA . ARG B 1 108 ? 8.391 17.234 11.555 1 90.38 108 ARG B CA 1
ATOM 2232 C C . ARG B 1 108 ? 7.449 18.297 10.992 1 90.38 108 ARG B C 1
ATOM 2234 O O . ARG B 1 108 ? 6.812 19.031 11.742 1 90.38 108 ARG B O 1
ATOM 2241 N N . LYS B 1 109 ? 7.473 18.297 9.695 1 92.31 109 LYS B N 1
ATOM 2242 C CA . LYS B 1 109 ? 6.594 19.281 9.055 1 92.31 109 LYS B CA 1
ATOM 2243 C C . LYS B 1 109 ? 5.383 18.594 8.43 1 92.31 109 LYS B C 1
ATOM 2245 O O . LYS B 1 109 ? 5.484 17.469 7.926 1 92.31 109 LYS B O 1
ATOM 2250 N N . ILE B 1 110 ? 4.297 19.25 8.492 1 95.38 110 ILE B N 1
ATOM 2251 C CA . ILE B 1 110 ? 3.086 18.906 7.758 1 95.38 110 ILE B CA 1
ATOM 2252 C C . ILE B 1 110 ? 2.762 19.984 6.734 1 95.38 110 ILE B C 1
ATOM 2254 O O . ILE B 1 110 ? 2.762 21.172 7.066 1 95.38 110 ILE B O 1
ATOM 2258 N N . SER B 1 111 ? 2.482 19.625 5.566 1 95.38 111 SER B N 1
ATOM 2259 C CA . SER B 1 111 ? 2.115 20.562 4.516 1 95.38 111 SER B CA 1
ATOM 2260 C C . SER B 1 111 ? 0.743 20.234 3.934 1 95.38 111 SER B C 1
ATOM 2262 O O . SER B 1 111 ? 0.499 19.109 3.5 1 95.38 111 SER B O 1
ATOM 2264 N N . VAL B 1 112 ? -0.091 21.203 3.969 1 97.06 112 VAL B N 1
ATOM 2265 C CA . VAL B 1 112 ? -1.351 21.062 3.246 1 97.06 112 VAL B CA 1
ATOM 2266 C C . VAL B 1 112 ? -1.116 21.281 1.753 1 97.06 112 VAL B C 1
ATOM 2268 O O . VAL B 1 112 ? -0.536 22.297 1.353 1 97.06 112 VAL B O 1
ATOM 2271 N N . LEU B 1 113 ? -1.621 20.359 0.97 1 96.69 113 LEU B N 1
ATOM 2272 C CA . LEU B 1 113 ? -1.32 20.406 -0.457 1 96.69 113 LEU B CA 1
ATOM 2273 C C . LEU B 1 113 ? -2.461 21.062 -1.233 1 96.69 113 LEU B C 1
ATOM 2275 O O . LEU B 1 113 ? -2.223 21.797 -2.195 1 96.69 113 LEU B O 1
ATOM 2279 N N . ASP B 1 114 ? -3.684 20.719 -0.913 1 96.25 114 ASP B N 1
ATOM 2280 C CA . ASP B 1 114 ? -4.863 21.219 -1.616 1 96.25 114 ASP B CA 1
ATOM 2281 C C . ASP B 1 114 ? -6.129 20.984 -0.793 1 96.25 114 ASP B C 1
ATOM 2283 O O . ASP B 1 114 ? -6.215 20.031 -0.027 1 96.25 114 ASP B O 1
ATOM 2287 N N . THR B 1 115 ? -7.051 21.891 -0.868 1 97.69 115 THR B N 1
ATOM 2288 C CA . THR B 1 115 ? -8.359 21.75 -0.23 1 97.69 115 THR B CA 1
ATOM 2289 C C . THR B 1 115 ? -9.375 22.703 -0.856 1 97.69 115 THR B C 1
ATOM 2291 O O . THR B 1 115 ? -9.016 23.781 -1.31 1 97.69 115 THR B O 1
ATOM 2294 N N . ASP B 1 116 ? -10.586 22.219 -0.894 1 96.31 116 ASP B N 1
ATOM 2295 C CA . ASP B 1 116 ? -11.664 23.141 -1.215 1 96.31 116 ASP B CA 1
ATOM 2296 C C . ASP B 1 116 ? -12.492 23.484 0.027 1 96.31 116 ASP B C 1
ATOM 2298 O O . ASP B 1 116 ? -13.578 24.062 -0.077 1 96.31 116 ASP B O 1
ATOM 2302 N N . TYR B 1 117 ? -12.039 23 1.18 1 95.62 117 TYR B N 1
ATOM 2303 C CA . TYR B 1 117 ? -12.586 23.25 2.51 1 95.62 117 TYR B CA 1
ATOM 2304 C C . TYR B 1 117 ? -13.883 22.484 2.721 1 95.62 117 TYR B C 1
ATOM 2306 O O . TYR B 1 117 ? -14.25 22.172 3.857 1 95.62 117 TYR B O 1
ATOM 2314 N N . THR B 1 118 ? -14.531 22.125 1.643 1 95.5 118 THR B N 1
ATOM 2315 C CA . THR B 1 118 ? -15.883 21.578 1.783 1 95.5 118 THR B CA 1
ATOM 2316 C C . THR B 1 118 ? -15.906 20.094 1.471 1 95.5 118 THR B C 1
ATOM 2318 O O . THR B 1 118 ? -16.703 19.344 2.045 1 95.5 118 THR B O 1
ATOM 2321 N N . HIS B 1 119 ? -15.055 19.703 0.57 1 96.94 119 HIS B N 1
ATOM 2322 C CA . HIS B 1 119 ? -15.172 18.312 0.13 1 96.94 119 HIS B CA 1
ATOM 2323 C C . HIS B 1 119 ? -13.906 17.531 0.448 1 96.94 119 HIS B C 1
ATOM 2325 O O . HIS B 1 119 ? -13.977 16.359 0.811 1 96.94 119 HIS B O 1
ATOM 2331 N N . TYR B 1 120 ? -12.805 18.156 0.313 1 98.44 120 TYR B N 1
ATOM 2332 C CA . TYR B 1 120 ? -11.594 17.359 0.491 1 98.44 120 TYR B CA 1
ATOM 2333 C C . TYR B 1 120 ? -10.461 18.203 1.072 1 98.44 120 TYR B C 1
ATOM 2335 O O . TYR B 1 120 ? -10.484 19.438 0.968 1 98.44 120 TYR B O 1
ATOM 2343 N N . LEU B 1 121 ? -9.461 17.625 1.72 1 98.19 121 LEU B N 1
ATOM 2344 C CA . LEU B 1 121 ? -8.188 18.188 2.164 1 98.19 121 LEU B CA 1
ATOM 2345 C C . LEU B 1 121 ? -7.059 17.188 1.956 1 98.19 121 LEU B C 1
ATOM 2347 O O . LEU B 1 121 ? -7.145 16.047 2.41 1 98.19 121 LEU B O 1
ATOM 2351 N N . PHE B 1 122 ? -6 17.531 1.187 1 98.62 122 PHE B N 1
ATOM 2352 C CA . PHE B 1 122 ? -4.797 16.719 0.981 1 98.62 122 PHE B CA 1
ATOM 2353 C C . PHE B 1 122 ? -3.639 17.266 1.809 1 98.62 122 PHE B C 1
ATOM 2355 O O . PHE B 1 122 ? -3.365 18.469 1.792 1 98.62 122 PHE B O 1
ATOM 2362 N N . PHE B 1 123 ? -2.928 16.422 2.49 1 97.38 123 PHE B N 1
ATOM 2363 C CA . PHE B 1 123 ? -1.733 16.875 3.188 1 97.38 123 PHE B CA 1
ATOM 2364 C C . PHE B 1 123 ? -0.653 15.805 3.182 1 97.38 123 PHE B C 1
ATOM 2366 O O . PHE B 1 123 ? -0.94 14.625 2.945 1 97.38 123 PHE B O 1
ATOM 2373 N N . CYS B 1 124 ? 0.568 16.219 3.414 1 96.25 124 CYS B N 1
ATOM 2374 C CA . CYS B 1 124 ? 1.705 15.336 3.613 1 96.25 124 CYS B CA 1
ATOM 2375 C C . CYS B 1 124 ? 2.436 15.664 4.91 1 96.25 124 CYS B C 1
ATOM 2377 O O . CYS B 1 124 ? 2.461 16.812 5.336 1 96.25 124 CYS B O 1
ATOM 2379 N N . MET B 1 125 ? 2.945 14.625 5.453 1 94.06 125 MET B N 1
ATOM 2380 C CA . MET B 1 125 ? 3.793 14.75 6.637 1 94.06 125 MET B CA 1
ATOM 2381 C C . MET B 1 125 ? 5.16 14.117 6.391 1 94.06 125 MET B C 1
ATOM 2383 O O . MET B 1 125 ? 5.262 13.062 5.77 1 94.06 125 MET B O 1
ATOM 2387 N N . GLU B 1 126 ? 6.121 14.836 6.844 1 89.94 126 GLU B N 1
ATOM 2388 C CA . GLU B 1 126 ? 7.445 14.227 6.824 1 89.94 126 GLU B CA 1
ATOM 2389 C C . GLU B 1 126 ? 7.508 13 7.73 1 89.94 126 GLU B C 1
ATOM 2391 O O . GLU B 1 126 ? 6.973 13.016 8.844 1 89.94 126 GLU B O 1
ATOM 2396 N N . ALA B 1 127 ? 8.039 11.898 7.168 1 78.06 127 ALA B N 1
ATOM 2397 C CA . ALA B 1 127 ? 8.117 10.664 7.938 1 78.06 127 ALA B CA 1
ATOM 2398 C C . ALA B 1 127 ? 9.414 10.586 8.727 1 78.06 127 ALA B C 1
ATOM 2400 O O . ALA B 1 127 ? 10.414 11.203 8.352 1 78.06 127 ALA B O 1
ATOM 2401 N N . PRO B 1 128 ? 9.406 9.891 10.039 1 63.72 128 PRO B N 1
ATOM 2402 C CA . PRO B 1 128 ? 10.586 9.773 10.891 1 63.72 128 PRO B CA 1
ATOM 2403 C C . PRO B 1 128 ? 11.633 8.82 10.328 1 63.72 128 PRO B C 1
ATOM 2405 O O . PRO B 1 128 ? 12.477 8.312 11.078 1 63.72 128 PRO B O 1
ATOM 2408 N N . VAL B 1 129 ? 11.93 8.516 9.258 1 58.28 129 VAL B N 1
ATOM 2409 C CA . VAL B 1 129 ? 12.805 7.402 8.914 1 58.28 129 VAL B CA 1
ATOM 2410 C C . VAL B 1 129 ? 14.266 7.84 9.023 1 58.28 129 VAL B C 1
ATOM 2412 O O . VAL B 1 129 ? 14.641 8.906 8.523 1 58.28 129 VAL B O 1
ATOM 2415 N N . PRO B 1 130 ? 15.055 7.004 9.961 1 51.69 130 PRO B N 1
ATOM 2416 C CA . PRO B 1 130 ? 16.453 7.316 10.219 1 51.69 130 PRO B CA 1
ATOM 2417 C C . PRO B 1 130 ? 17.203 7.742 8.953 1 51.69 130 PRO B C 1
ATOM 2419 O O . PRO B 1 130 ? 18.062 8.625 9.008 1 51.69 130 PRO B O 1
ATOM 2422 N N . THR B 1 131 ? 17.469 6.688 8.172 1 46.75 131 THR B N 1
ATOM 2423 C CA . THR B 1 131 ? 18.516 6.898 7.191 1 46.75 131 THR B CA 1
ATOM 2424 C C . THR B 1 131 ? 18.141 8.008 6.219 1 46.75 131 THR B C 1
ATOM 2426 O O . THR B 1 131 ? 19.016 8.719 5.703 1 46.75 131 THR B O 1
ATOM 2429 N N . ALA B 1 132 ? 17.25 7.598 5.312 1 48.94 132 ALA B N 1
ATOM 2430 C CA . ALA B 1 132 ? 17.203 8.133 3.955 1 48.94 132 ALA B CA 1
ATOM 2431 C C . ALA B 1 132 ? 16.625 9.547 3.943 1 48.94 132 ALA B C 1
ATOM 2433 O O . ALA B 1 132 ? 15.961 9.969 4.891 1 48.94 132 ALA B O 1
ATOM 2434 N N . GLU B 1 133 ? 16.75 10.25 2.895 1 53.31 133 GLU B N 1
ATOM 2435 C CA . GLU B 1 133 ? 16.156 11.406 2.221 1 53.31 133 GLU B CA 1
ATOM 2436 C C . GLU B 1 133 ? 14.695 11.586 2.604 1 53.31 133 GLU B C 1
ATOM 2438 O O . GLU B 1 133 ? 14.094 10.688 3.201 1 53.31 133 GLU B O 1
ATOM 2443 N N . SER B 1 134 ? 13.984 12.695 2.123 1 71.44 134 SER B N 1
ATOM 2444 C CA . SER B 1 134 ? 12.711 13.391 2.252 1 71.44 134 SER B CA 1
ATOM 2445 C C . SER B 1 134 ? 11.539 12.422 2.113 1 71.44 134 SER B C 1
ATOM 2447 O O . SER B 1 134 ? 10.961 12.289 1.032 1 71.44 134 SER B O 1
ATOM 2449 N N . CYS B 1 135 ? 11.375 11.469 3.139 1 87.88 135 CYS B N 1
ATOM 2450 C CA . CYS B 1 135 ? 10.234 10.562 3.143 1 87.88 135 CYS B CA 1
ATOM 2451 C C . CYS B 1 135 ? 8.961 11.289 3.568 1 87.88 135 CYS B C 1
ATOM 2453 O O . CYS B 1 135 ? 8.984 12.078 4.516 1 87.88 135 CYS B O 1
ATOM 2455 N N . VAL B 1 136 ? 8.008 11.062 2.809 1 92.94 136 VAL B N 1
ATOM 2456 C CA . VAL B 1 136 ? 6.746 11.711 3.16 1 92.94 136 VAL B CA 1
ATOM 2457 C C . VAL B 1 136 ? 5.621 10.672 3.188 1 92.94 136 VAL B C 1
ATOM 2459 O O . VAL B 1 136 ? 5.723 9.625 2.547 1 92.94 136 VAL B O 1
ATOM 2462 N N . MET B 1 137 ? 4.688 10.93 3.969 1 95.25 137 MET B N 1
ATOM 2463 C CA . MET B 1 137 ? 3.387 10.266 3.979 1 95.25 137 MET B CA 1
ATOM 2464 C C . MET B 1 137 ? 2.264 11.258 3.711 1 95.25 137 MET B C 1
ATOM 2466 O O . MET B 1 137 ? 2.285 12.383 4.223 1 95.25 137 MET B O 1
ATOM 2470 N N . CYS B 1 138 ? 1.342 10.875 2.941 1 97.06 138 CYS B N 1
ATOM 2471 C CA . CYS B 1 138 ? 0.275 11.781 2.537 1 97.06 138 CYS B CA 1
ATOM 2472 C C . CYS B 1 138 ? -1.094 11.148 2.764 1 97.06 138 CYS B C 1
ATOM 2474 O O . CYS B 1 138 ? -1.229 9.922 2.73 1 97.06 138 CYS B O 1
ATOM 2476 N N . GLN B 1 139 ? -2.092 12.008 2.986 1 98.19 139 GLN B N 1
ATOM 2477 C CA . GLN B 1 139 ? -3.455 11.523 3.178 1 98.19 139 GLN B CA 1
ATOM 2478 C C . GLN B 1 139 ? -4.461 12.398 2.434 1 98.19 139 GLN B C 1
ATOM 2480 O O . GLN B 1 139 ? -4.25 13.602 2.279 1 98.19 139 GLN B O 1
ATOM 2485 N N . TYR B 1 140 ? -5.41 11.773 1.985 1 98.69 140 TYR B N 1
ATOM 2486 C CA . TYR B 1 140 ? -6.633 12.391 1.479 1 98.69 140 TYR B CA 1
ATOM 2487 C C . TYR B 1 140 ? -7.754 12.305 2.506 1 98.69 140 TYR B C 1
ATOM 2489 O O . TYR B 1 140 ? -8.18 11.203 2.883 1 98.69 140 TYR B O 1
ATOM 2497 N N . LEU B 1 141 ? -8.273 13.445 2.941 1 98.44 141 LEU B N 1
ATOM 2498 C CA . LEU B 1 141 ? -9.391 13.539 3.879 1 98.44 141 LEU B CA 1
ATOM 2499 C C . LEU B 1 141 ? -10.648 14.023 3.172 1 98.44 141 LEU B C 1
ATOM 2501 O O . LEU B 1 141 ? -10.594 14.898 2.305 1 98.44 141 LEU B O 1
ATOM 2505 N N . ALA B 1 142 ? -11.773 13.469 3.617 1 98.38 142 ALA B N 1
ATOM 2506 C CA . ALA B 1 142 ? -13.078 13.914 3.135 1 98.38 142 ALA B CA 1
ATOM 2507 C C . ALA B 1 142 ? -14.031 14.188 4.297 1 98.38 142 ALA B C 1
ATOM 2509 O O . ALA B 1 142 ? -13.828 13.688 5.406 1 98.38 142 ALA B O 1
ATOM 2510 N N . ARG B 1 143 ? -15.062 15.008 4.066 1 97.81 143 ARG B N 1
ATOM 2511 C CA . ARG B 1 143 ? -16.047 15.336 5.098 1 97.81 143 ARG B CA 1
ATOM 2512 C C . ARG B 1 143 ? -17 14.18 5.328 1 97.81 143 ARG B C 1
ATOM 2514 O O . ARG B 1 143 ? -17.625 14.078 6.387 1 97.81 143 ARG B O 1
ATOM 2521 N N . THR B 1 144 ? -17.109 13.367 4.312 1 95.94 144 THR B N 1
ATOM 2522 C CA . THR B 1 144 ? -18 12.211 4.406 1 95.94 144 THR B CA 1
ATOM 2523 C C . THR B 1 144 ? -17.312 10.953 3.881 1 95.94 144 THR B C 1
ATOM 2525 O O . THR B 1 144 ? -16.234 11.031 3.275 1 95.94 144 THR B O 1
ATOM 2528 N N . LEU B 1 145 ? -18 9.828 4.078 1 95.19 145 LEU B N 1
ATOM 2529 C CA . LEU B 1 145 ? -17.453 8.547 3.65 1 95.19 145 LEU B CA 1
ATOM 2530 C C . LEU B 1 145 ? -17.859 8.234 2.215 1 95.19 145 LEU B C 1
ATOM 2532 O O . LEU B 1 145 ? -17.484 7.188 1.673 1 95.19 145 LEU B O 1
ATOM 2536 N N . LYS B 1 146 ? -18.609 9.133 1.627 1 95.25 146 LYS B N 1
ATOM 2537 C CA . LYS B 1 146 ? -19.016 8.914 0.241 1 95.25 146 LYS B CA 1
ATOM 2538 C C . LYS B 1 146 ? -17.812 8.969 -0.697 1 95.25 146 LYS B C 1
ATOM 2540 O O . LYS B 1 146 ? -17.016 9.914 -0.656 1 95.25 146 LYS B O 1
ATOM 2545 N N . VAL B 1 147 ? -17.734 7.953 -1.479 1 95.31 147 VAL B N 1
ATOM 2546 C CA . VAL B 1 147 ? -16.625 7.875 -2.414 1 95.31 147 VAL B CA 1
ATOM 2547 C C . VAL B 1 147 ? -16.812 8.898 -3.533 1 95.31 147 VAL B C 1
ATOM 2549 O O . VAL B 1 147 ? -17.891 8.977 -4.129 1 95.31 147 VAL B O 1
ATOM 2552 N N . ASP B 1 148 ? -15.789 9.664 -3.779 1 96.56 148 ASP B N 1
ATOM 2553 C CA . ASP B 1 148 ? -15.727 10.625 -4.879 1 96.56 148 ASP B CA 1
ATOM 2554 C C . ASP B 1 148 ? -14.531 10.344 -5.785 1 96.56 148 ASP B C 1
ATOM 2556 O O . ASP B 1 148 ? -13.414 10.766 -5.488 1 96.56 148 ASP B O 1
ATOM 2560 N N . ASN B 1 149 ? -14.766 9.758 -6.953 1 95.38 149 ASN B N 1
ATOM 2561 C CA . ASN B 1 149 ? -13.695 9.336 -7.852 1 95.38 149 ASN B CA 1
ATOM 2562 C C . ASN B 1 149 ? -12.945 10.531 -8.438 1 95.38 149 ASN B C 1
ATOM 2564 O O . ASN B 1 149 ? -11.75 10.438 -8.719 1 95.38 149 ASN B O 1
ATOM 2568 N N . LYS B 1 150 ? -13.688 11.562 -8.625 1 97.12 150 LYS B N 1
ATOM 2569 C CA . LYS B 1 150 ? -13.039 12.758 -9.141 1 97.12 150 LYS B CA 1
ATOM 2570 C C . LYS B 1 150 ? -11.992 13.281 -8.164 1 97.12 150 LYS B C 1
ATOM 2572 O O . LYS B 1 150 ? -10.891 13.656 -8.562 1 97.12 150 LYS B O 1
ATOM 2577 N N . VAL B 1 151 ? -12.32 13.281 -6.891 1 97.94 151 VAL B N 1
ATOM 2578 C CA . VAL B 1 151 ? -11.391 13.766 -5.879 1 97.94 151 VAL B CA 1
ATOM 2579 C C . VAL B 1 151 ? -10.242 12.766 -5.719 1 97.94 151 VAL B C 1
ATOM 2581 O O . VAL B 1 151 ? -9.094 13.164 -5.512 1 97.94 151 VAL B O 1
ATOM 2584 N N . MET B 1 152 ? -10.539 11.453 -5.816 1 97.56 152 MET B N 1
ATOM 2585 C CA . MET B 1 152 ? -9.492 10.438 -5.773 1 97.56 152 MET B CA 1
ATOM 2586 C C . MET B 1 152 ? -8.469 10.656 -6.883 1 97.56 152 MET B C 1
ATOM 2588 O O . MET B 1 152 ? -7.262 10.594 -6.641 1 97.56 152 MET B O 1
ATOM 2592 N N . GLU B 1 153 ? -8.969 10.922 -8.078 1 96.94 153 GLU B N 1
ATOM 2593 C CA . GLU B 1 153 ? -8.094 11.188 -9.211 1 96.94 153 GLU B CA 1
ATOM 2594 C C . GLU B 1 153 ? -7.266 12.453 -8.977 1 96.94 153 GLU B C 1
ATOM 2596 O O . GLU B 1 153 ? -6.094 12.508 -9.352 1 96.94 153 GLU B O 1
ATOM 2601 N N . LYS B 1 154 ? -7.895 13.414 -8.445 1 97.81 154 LYS B N 1
ATOM 2602 C CA . LYS B 1 154 ? -7.184 14.648 -8.125 1 97.81 154 LYS B CA 1
ATOM 2603 C C . LYS B 1 154 ? -6.047 14.383 -7.141 1 97.81 154 LYS B C 1
ATOM 2605 O O . LYS B 1 154 ? -4.941 14.898 -7.312 1 97.81 154 LYS B O 1
ATOM 2610 N N . PHE B 1 155 ? -6.312 13.625 -6.152 1 98.31 155 PHE B N 1
ATOM 2611 C CA . PHE B 1 155 ? -5.289 13.266 -5.176 1 98.31 155 PHE B CA 1
ATOM 2612 C C . PHE B 1 155 ? -4.117 12.562 -5.852 1 98.31 155 PHE B C 1
ATOM 2614 O O . PHE B 1 155 ? -2.959 12.914 -5.625 1 98.31 155 PHE B O 1
ATOM 2621 N N . ASP B 1 156 ? -4.453 11.609 -6.656 1 96.62 156 ASP B N 1
ATOM 2622 C CA . ASP B 1 156 ? -3.426 10.898 -7.406 1 96.62 156 ASP B CA 1
ATOM 2623 C C . ASP B 1 156 ? -2.578 11.867 -8.227 1 96.62 156 ASP B C 1
ATOM 2625 O O . ASP B 1 156 ? -1.354 11.734 -8.289 1 96.62 156 ASP B O 1
ATOM 2629 N N . GLY B 1 157 ? -3.254 12.766 -8.859 1 96.88 157 GLY B N 1
ATOM 2630 C CA . GLY B 1 157 ? -2.557 13.781 -9.641 1 96.88 157 GLY B CA 1
ATOM 2631 C C . GLY B 1 157 ? -1.595 14.609 -8.812 1 96.88 157 GLY B C 1
ATOM 2632 O O . GLY B 1 157 ? -0.471 14.875 -9.242 1 96.88 157 GLY B O 1
ATOM 2633 N N . VAL B 1 158 ? -1.996 15.008 -7.656 1 97.25 158 VAL B N 1
ATOM 2634 C CA . VAL B 1 158 ? -1.171 15.82 -6.77 1 97.25 158 VAL B CA 1
ATOM 2635 C C . VAL B 1 158 ? 0.049 15.023 -6.32 1 97.25 158 VAL B C 1
ATOM 2637 O O . VAL B 1 158 ? 1.164 15.547 -6.277 1 97.25 158 VAL B O 1
ATOM 2640 N N . LEU B 1 159 ? -0.146 13.742 -5.977 1 96.94 159 LEU B N 1
ATOM 2641 C CA . LEU B 1 159 ? 0.96 12.898 -5.551 1 96.94 159 LEU B CA 1
ATOM 2642 C C . LEU B 1 159 ? 2.037 12.82 -6.625 1 96.94 159 LEU B C 1
ATOM 2644 O O . LEU B 1 159 ? 3.23 12.805 -6.312 1 96.94 159 LEU B O 1
ATOM 2648 N N . LYS B 1 160 ? 1.627 12.82 -7.863 1 94.88 160 LYS B N 1
ATOM 2649 C CA . LYS B 1 160 ? 2.551 12.688 -8.984 1 94.88 160 LYS B CA 1
ATOM 2650 C C . LYS B 1 160 ? 3.389 13.945 -9.172 1 94.88 160 LYS B C 1
ATOM 2652 O O . LYS B 1 160 ? 4.43 13.914 -9.828 1 94.88 160 LYS B O 1
ATOM 2657 N N . THR B 1 161 ? 2.902 15.055 -8.656 1 94.69 161 THR B N 1
ATOM 2658 C CA . THR B 1 161 ? 3.619 16.312 -8.812 1 94.69 161 THR B CA 1
ATOM 2659 C C . THR B 1 161 ? 4.691 16.469 -7.73 1 94.69 161 THR B C 1
ATOM 2661 O O . THR B 1 161 ? 5.551 17.344 -7.82 1 94.69 161 THR B O 1
ATOM 2664 N N . LEU B 1 162 ? 4.66 15.641 -6.695 1 93.62 162 LEU B N 1
ATOM 2665 C CA . LEU B 1 162 ? 5.637 15.727 -5.613 1 93.62 162 LEU B CA 1
ATOM 2666 C C . LEU B 1 162 ? 7.004 15.234 -6.074 1 93.62 162 LEU B C 1
ATOM 2668 O O . LEU B 1 162 ? 7.098 14.383 -6.969 1 93.62 162 LEU B O 1
ATOM 2672 N N . PRO B 1 163 ? 8.086 15.797 -5.523 1 90.06 163 PRO B N 1
ATOM 2673 C CA . PRO B 1 163 ? 9.438 15.438 -5.969 1 90.06 163 PRO B CA 1
ATOM 2674 C C . PRO B 1 163 ? 9.867 14.055 -5.488 1 90.06 163 PRO B C 1
ATOM 2676 O O . PRO B 1 163 ? 11.031 13.688 -5.641 1 90.06 163 PRO B O 1
ATOM 2679 N N . VAL B 1 164 ? 9.031 13.336 -4.883 1 91 164 VAL B N 1
ATOM 2680 C CA . VAL B 1 164 ? 9.305 11.977 -4.43 1 91 164 VAL B CA 1
ATOM 2681 C C . VAL B 1 164 ? 8.312 11.008 -5.074 1 91 164 VAL B C 1
ATOM 2683 O O . VAL B 1 164 ? 7.172 11.375 -5.359 1 91 164 VAL B O 1
ATOM 2686 N N . GLN B 1 165 ? 8.758 9.859 -5.289 1 92.69 165 GLN B N 1
ATOM 2687 C CA . GLN B 1 165 ? 7.879 8.812 -5.805 1 92.69 165 GLN B CA 1
ATOM 2688 C C . GLN B 1 165 ? 7.199 8.055 -4.668 1 92.69 165 GLN B C 1
ATOM 2690 O O . GLN B 1 165 ? 7.855 7.648 -3.709 1 92.69 165 GLN B O 1
ATOM 2695 N N . MET B 1 166 ? 5.922 7.914 -4.832 1 95.38 166 MET B N 1
ATOM 2696 C CA . MET B 1 166 ? 5.195 7.137 -3.832 1 95.38 166 MET B CA 1
ATOM 2697 C C . MET B 1 166 ? 5.418 5.645 -4.039 1 95.38 166 MET B C 1
ATOM 2699 O O . MET B 1 166 ? 5.32 5.145 -5.16 1 95.38 166 MET B O 1
ATOM 2703 N N . ARG B 1 167 ? 5.695 4.988 -2.895 1 95.06 167 ARG B N 1
ATOM 2704 C CA . ARG B 1 167 ? 5.996 3.561 -2.928 1 95.06 167 ARG B CA 1
ATOM 2705 C C . ARG B 1 167 ? 4.812 2.74 -2.426 1 95.06 167 ARG B C 1
ATOM 2707 O O . ARG B 1 167 ? 4.695 1.553 -2.74 1 95.06 167 ARG B O 1
ATOM 2714 N N . ILE B 1 168 ? 4.043 3.318 -1.675 1 96.5 168 ILE B N 1
ATOM 2715 C CA . ILE B 1 168 ? 2.854 2.703 -1.099 1 96.5 168 ILE B CA 1
ATOM 2716 C C . ILE B 1 168 ? 1.629 3.559 -1.409 1 96.5 168 ILE B C 1
ATOM 2718 O O . ILE B 1 168 ? 1.646 4.773 -1.204 1 96.5 168 ILE B O 1
ATOM 2722 N N . ILE B 1 169 ? 0.646 2.992 -1.94 1 97.94 169 ILE B N 1
ATOM 2723 C CA . ILE B 1 169 ? -0.635 3.656 -2.154 1 97.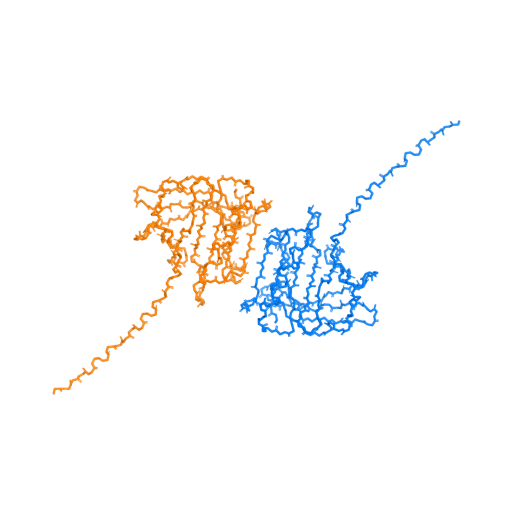94 169 ILE B CA 1
ATOM 2724 C C . ILE B 1 169 ? -1.758 2.818 -1.544 1 97.94 169 ILE B C 1
ATOM 2726 O O . ILE B 1 169 ? -1.882 1.628 -1.837 1 97.94 169 ILE B O 1
ATOM 2730 N N . LEU B 1 170 ? -2.564 3.412 -0.714 1 97.56 170 LEU B N 1
ATOM 2731 C CA . LEU B 1 170 ? -3.652 2.742 -0.014 1 97.56 170 LEU B CA 1
ATOM 2732 C C . LEU B 1 170 ? -4.988 3.422 -0.303 1 97.56 170 LEU B C 1
ATOM 2734 O O . LEU B 1 170 ? -5.148 4.617 -0.046 1 97.56 170 LEU B O 1
ATOM 2738 N N . ASP B 1 171 ? -5.863 2.748 -0.897 1 96.88 171 ASP B N 1
ATOM 2739 C CA . ASP B 1 171 ? -7.254 3.168 -1.055 1 96.88 171 ASP B CA 1
ATOM 2740 C C . ASP B 1 171 ? -8.109 2.686 0.114 1 96.88 171 ASP B C 1
ATOM 2742 O O . ASP B 1 171 ? -8.359 1.486 0.251 1 96.88 171 ASP B O 1
ATOM 2746 N N . LEU B 1 172 ? -8.664 3.566 0.865 1 96.19 172 LEU B N 1
ATOM 2747 C CA . LEU B 1 172 ? -9.352 3.219 2.104 1 96.19 172 LEU B CA 1
ATOM 2748 C C . LEU B 1 172 ? -10.859 3.246 1.913 1 96.19 172 LEU B C 1
ATOM 2750 O O . LEU B 1 172 ? -11.617 3.174 2.887 1 96.19 172 LEU B O 1
ATOM 2754 N N . THR B 1 173 ? -11.32 3.316 0.758 1 94.69 173 THR B N 1
ATOM 2755 C CA . THR B 1 173 ? -12.734 3.576 0.495 1 94.69 173 THR B CA 1
ATOM 2756 C C . THR B 1 173 ? -13.57 2.332 0.765 1 94.69 173 THR B C 1
ATOM 2758 O O . THR B 1 173 ? -14.805 2.408 0.836 1 94.69 173 THR B O 1
ATOM 2761 N N . GLN B 1 174 ? -12.898 1.173 1.005 1 87.44 174 GLN B N 1
ATOM 2762 C CA . GLN B 1 174 ? -13.641 -0.031 1.372 1 87.44 174 GLN B CA 1
ATOM 2763 C C . GLN B 1 174 ? -14.211 0.082 2.783 1 87.44 174 GLN B C 1
ATOM 2765 O O . GLN B 1 174 ? -15.164 -0.617 3.133 1 87.44 174 GLN B O 1
ATOM 2770 N N . GLY B 1 175 ? -13.523 0.896 3.518 1 84.88 175 GLY B N 1
ATOM 2771 C CA . GLY B 1 175 ? -14.016 1.131 4.867 1 84.88 175 GLY B CA 1
ATOM 2772 C C . GLY B 1 175 ? -13.781 -0.041 5.801 1 84.88 175 GLY B C 1
ATOM 2773 O O . GLY B 1 175 ? -14.523 -0.226 6.77 1 84.88 175 GLY B O 1
ATOM 2774 N N . LYS B 1 176 ? -12.82 -0.78 5.555 1 78.12 176 LYS B N 1
ATOM 2775 C CA . LYS B 1 176 ? -12.57 -1.977 6.355 1 78.12 176 LYS B CA 1
ATOM 2776 C C . LYS B 1 176 ? -11.438 -1.75 7.352 1 78.12 176 LYS B C 1
ATOM 2778 O O . LYS B 1 176 ? -11.078 -2.656 8.102 1 78.12 176 LYS B O 1
ATOM 2783 N N . GLU B 1 177 ? -10.914 -0.486 7.332 1 79.06 177 GLU B N 1
ATOM 2784 C CA . GLU B 1 177 ? -9.836 -0.186 8.266 1 79.06 177 GLU B CA 1
ATOM 2785 C C . GLU B 1 177 ? -10.359 -0.106 9.703 1 79.06 177 GLU B C 1
ATOM 2787 O O . GLU B 1 177 ? -11.359 0.562 9.969 1 79.06 177 GLU B O 1
ATOM 2792 N N . GLN B 1 178 ? -9.703 -0.822 10.555 1 71.88 178 GLN B N 1
ATOM 2793 C CA . GLN B 1 178 ? -10.188 -1.042 11.914 1 71.88 178 GLN B CA 1
ATOM 2794 C C . GLN B 1 178 ? -10.367 0.28 12.656 1 71.88 178 GLN B C 1
ATOM 2796 O O . GLN B 1 178 ? -11.359 0.472 13.359 1 71.88 178 GLN B O 1
ATOM 2801 N N . CYS B 1 179 ? -9.461 1.197 12.438 1 84.88 179 CYS B N 1
ATOM 2802 C CA . CYS B 1 179 ? -9.492 2.383 13.28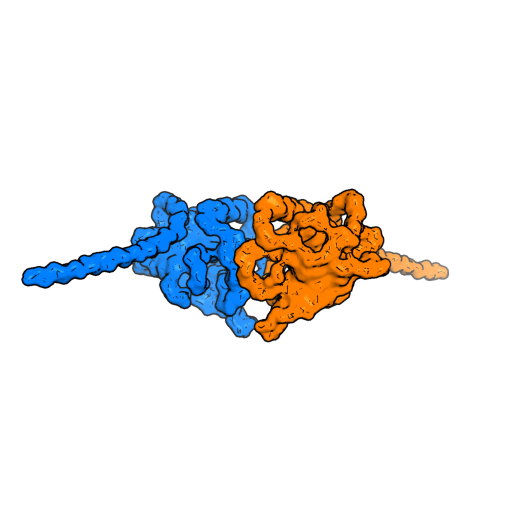9 1 84.88 179 CYS B CA 1
ATOM 2803 C C . CYS B 1 179 ? -9.883 3.617 12.492 1 84.88 179 CYS B C 1
ATOM 2805 O O . CYS B 1 179 ? -9.82 4.738 13 1 84.88 179 CYS B O 1
ATOM 2807 N N . ARG B 1 180 ? -10.312 3.355 11.336 1 82.31 180 ARG B N 1
ATOM 2808 C CA . ARG B 1 180 ? -10.766 4.492 10.547 1 82.31 180 ARG B CA 1
ATOM 2809 C C . ARG B 1 180 ? -12.133 4.98 11.016 1 82.31 180 ARG B C 1
ATOM 2811 O O . ARG B 1 180 ? -13 4.176 11.367 1 82.31 180 ARG B O 1
ATOM 2818 N N . VAL B 1 181 ? -12.242 6.27 11.133 1 81.81 181 VAL B N 1
ATOM 2819 C CA . VAL B 1 181 ? -13.5 6.855 11.594 1 81.81 181 VAL B CA 1
ATOM 2820 C C . VAL B 1 181 ? -14.398 7.172 10.398 1 81.81 181 VAL B C 1
ATOM 2822 O O . VAL B 1 181 ? -13.906 7.484 9.312 1 81.81 181 VAL B O 1
#

pLDDT: mean 83.5, std 21.33, range [27.92, 98.69]

Radius of gyration: 24.73 Å; Cα contacts (8 Å, |Δi|>4): 703; chains: 2; bounding box: 103×80×48 Å

Organism: Ailuropoda melanoleuca (NCBI:txid9646)

Solvent-accessible surface area (backbone atoms only — not comparable to full-atom values): 20668 Å² total; per-residue (Å²): 136,82,79,71,76,74,74,74,74,74,73,74,72,73,67,72,73,64,85,78,65,76,71,60,86,70,73,56,58,59,76,58,57,43,43,66,37,19,58,42,32,39,36,24,40,46,59,57,47,77,72,36,87,81,38,72,87,52,58,26,52,38,32,35,43,57,43,97,87,61,25,38,35,36,32,28,23,26,70,53,95,95,36,71,42,77,49,74,46,64,29,38,61,50,96,47,64,42,33,26,38,30,82,62,89,48,83,30,45,35,37,58,56,49,64,74,60,68,58,38,41,33,36,37,30,52,49,78,58,85,81,60,92,77,37,37,34,34,39,36,31,20,64,55,88,71,85,52,66,68,60,53,51,49,49,54,54,53,53,69,69,42,97,53,62,69,16,32,39,39,45,41,75,81,64,65,54,88,46,58,100,136,82,78,74,78,74,75,75,73,74,73,74,71,72,68,72,75,64,85,76,66,75,71,62,86,70,72,56,58,60,76,57,55,43,44,65,36,20,57,41,31,39,35,24,41,45,60,56,47,78,71,35,88,82,36,72,86,51,58,26,52,38,31,34,42,57,44,97,88,61,26,37,36,36,32,28,24,26,71,52,94,95,35,71,43,78,47,74,46,62,27,36,62,48,96,48,64,42,32,26,39,29,83,64,90,48,83,31,47,35,36,58,56,49,66,75,59,68,58,38,40,32,36,36,30,52,50,77,63,83,82,65,76,92,34,37,34,33,38,37,31,20,64,54,87,72,83,52,68,70,59,51,51,48,50,53,53,54,54,69,70,43,96,50,64,71,18,32,40,38,45,41,74,81,64,65,57,87,45,58,102

Nearest PDB structures (foldseek):
  1b8e-assembly1_A-2  TM=9.177E-01  e=3.482E-18  Bos taurus
  1qg5-assembly1_A-2  TM=9.130E-01  e=3.889E-18  Bos taurus
  1uz2-assembly1_X-2  TM=9.082E-01  e=3.680E-18  Bos taurus
  2q39-assembly1_B  TM=9.152E-01  e=2.849E-17  Bos taurus
  7q19-assembly1_AAA-2  TM=8.811E-01  e=1.975E-16  Bos taurus

Sequence (362 aa):
MKCLLLALGLALACGIEGIVIPQTPRALDIRKVAGMWHSMAMAASDISLLDAENAPLRVYVQELRPTPEDNLEIILRKRENSACVEGNIMAQKTEDPAVFTIDYQGERKISVLDTDYTHYLFFCMEAPVPTAESCVMCQYLARTLKVDNKVMEKFDGVLKTLPVQMRIILDLTQGKEQCRVMKCLLLALGLALACGIEGIVIPQTPRALDIRKVAGMWHSMAMAASDISLLDAENAPLRVYVQELRPTPEDNLEIILRKRENSACVEGNIMAQKTEDPAVFTIDYQGERKISVLDTDYTHYLFFCMEAPVPTAESCVMCQYLARTLKVDNKVMEKFDGVLKTLPVQMRIILDLTQGKEQCRV

InterPro domains:
  IPR000566 Lipocalin/cytosolic fatty-acid binding domain [PF00061] (34-174)
  IPR002345 Lipocalin [PTHR11430] (4-174)
  IPR002447 Beta-lactoglobulin [PR01172] (24-37)
  IPR002447 Beta-lactoglobulin [PR01172] (41-51)
  IPR002447 Beta-lactoglobulin [PR01172] (62-76)
  IPR002447 Beta-lactoglobulin [PR01172] (89-103)
  IPR002447 Beta-lactoglobulin [PR01172] (110-125)
  IPR002447 Beta-lactoglobulin [PR01172] (136-155)
  IPR012674 Calycin [G3DSA:2.40.128.20] (20-181)
  IPR012674 Calycin [SSF50814] (22-179)
  IPR022272 Lipocalin family conserved site [PS00213] (29-40)

Secondary structure (DSSP, 8-state):
------------------------SS---TTTT-EE-EEEEEEES-GGGGG-TT-GGGEEEEEEEE-TTS-EEEEEEEEETTEEEEEEEEEEE-SSTTEEEEESSSEEEEEEEEE-SSSEEEEEEE---SSSTT-EEEEEEESSS---HHHHHHHHHHHHHSSS--SEEEE-TT---TT--/------------------------SS---TTTT-EE-EEEEEEES-GGGGG-TT-GGGEEEEEEEE-TTS-EEEEEEEEETTEEEEEEEEEEE-SSTTEEEEESSSEEEEEEEEE-SSSEEEEEEE---SSSS--EEEEEEESSS---HHHHHHHHHHHHHSSS--SEEEE-TT---TT--

Foldseek 3Di:
DPPPPPPPPPPPPPPLVAFPQPPPPDQDDLVLLFFFKFWFKKWKQDPVCCVDPVNPVFKIWTGWDADPQRKIKTWIWGDDPNDIDIDIWIWDADPRRQKTWTQDLHIKIKGWRDDPSAFKTKIKIFDPDPPDRHMIMMTIMGPDLDDDVVVVVVNVVSQVPTPGDTDDIGGCSVVPRPRTD/DPPPPPPPPPPPPPPLVAFPQPPPPDQDDLVLLFFFKFWFKKWKQDPVCCVDPVNPVFKIWTGWDADPQRKIKTWIWGDDPNDIDIDIWIWDADPRRQKTWTQDLHIKIKGWRDDPSAFKTKIKIFDPDPDDGGMIMMTIMGPDLDDDVVVVVVNVVSQVPTPGDTDDIGGCSVVPRPRTD